Protein AF-A0A4V4HBT0-F1 (afdb_monomer)

Sequence (213 aa):
MPVFRSTDTRRLQRSQTSSLATQNAFARTERTWGNPPARVETLTPVKADPADIESRTLRFLDLTKLPANVTSHAPALAATYFIVLRMFPDLETLLTCPSTHLPHSIRVVPKGTFIFHCNQCNVRNAQTLLSPEQQAIFDGHITVWRRQFRRKALTRRSFKQFCDSVDEMGRSIAQMERERDAEAAQEKEQLREAQQAERVEQILLEEAKRLRL

pLDDT: mean 81.24, std 20.13, range [38.06, 98.69]

Solvent-accessible surface area (backbone atoms only — not comparable to full-atom values): 13030 Å² total; per-residue (Å²): 135,84,88,88,83,90,85,80,89,80,82,86,78,91,79,88,81,89,84,86,88,80,90,75,88,72,81,83,73,80,72,77,79,66,75,77,75,76,84,75,74,70,74,48,54,60,84,69,77,73,45,88,74,60,74,69,59,55,72,66,68,62,70,85,72,59,59,88,48,45,79,51,85,52,69,69,41,37,48,37,53,56,50,44,41,59,28,37,58,75,53,59,69,67,44,42,34,90,85,75,71,42,72,36,39,33,43,66,42,95,82,51,29,40,42,37,47,52,95,79,52,82,51,54,56,53,31,42,36,63,46,76,69,55,40,54,54,50,52,49,51,51,51,54,35,51,55,51,52,51,51,52,53,51,51,52,51,55,51,48,56,50,52,56,50,51,55,50,51,52,53,51,51,56,46,54,51,51,50,52,53,49,50,53,51,50,53,54,49,54,52,48,53,51,54,49,52,53,51,51,51,51,53,50,54,52,52,40,61,73,71,72,112

Foldseek 3Di:
DDDDDDDDDDDDDDDDDDDDDDDDDDPPPPPPPPDDPPPDDDDDEDPDAFDDDDLVNLLPQDLVPQDPLEPDSDSLQSSLVVRLCNRPVVCVVVQADPVPRHGWRWYGDNQSWIQTDDPRDPCNRDIHDHDPVRSVVSVVSSVSSVVSVVVVVVVVVVVVVVVVVVVVVVVVVVVVVVVVVVVVVVVVVVVVVVVVVVVVVVVVVVVCVVVVD

Organism: Dendrothele bispora (strain CBS 962.96) (NCBI:txid1314807)

Radius of gyration: 39.06 Å; Cα contacts (8 Å, |Δi|>4): 159; chains: 1; bounding box: 106×34×103 Å

Structure (mmCIF, N/CA/C/O backbone):
data_AF-A0A4V4HBT0-F1
#
_entry.id   AF-A0A4V4HBT0-F1
#
loop_
_atom_site.group_PDB
_atom_site.id
_atom_site.type_symbol
_atom_site.label_atom_id
_atom_site.label_alt_id
_atom_site.label_comp_id
_atom_site.label_asym_id
_atom_site.label_entity_id
_atom_site.label_seq_id
_atom_site.pdbx_PDB_ins_code
_atom_site.Cartn_x
_atom_site.Cartn_y
_atom_site.Cartn_z
_atom_site.occupancy
_atom_site.B_iso_or_equiv
_atom_site.auth_seq_id
_atom_site.auth_comp_id
_atom_site.auth_asym_id
_atom_site.auth_atom_id
_atom_site.pdbx_PDB_model_num
ATOM 1 N N . MET A 1 1 ? 0.636 18.211 -51.120 1.00 43.59 1 MET A N 1
ATOM 2 C CA . MET A 1 1 ? -0.624 17.803 -51.788 1.00 43.59 1 MET A CA 1
ATOM 3 C C . MET A 1 1 ? -0.640 16.281 -51.794 1.00 43.59 1 MET A C 1
ATOM 5 O O . MET A 1 1 ? 0.356 15.767 -52.293 1.00 43.59 1 MET A O 1
ATOM 9 N N . PRO A 1 2 ? -1.637 15.546 -51.249 1.00 51.56 2 PRO A N 1
ATOM 10 C CA . PRO A 1 2 ? -2.909 15.910 -50.570 1.00 51.56 2 PRO A CA 1
ATOM 11 C C . PRO A 1 2 ? -2.701 16.038 -49.031 1.00 51.56 2 PRO A C 1
ATOM 13 O O . PRO A 1 2 ? -1.667 15.593 -48.554 1.00 51.56 2 PRO A O 1
ATOM 16 N N . VAL A 1 3 ? -3.437 16.747 -48.157 1.00 53.34 3 VAL A N 1
ATOM 17 C CA . VAL A 1 3 ? -4.849 17.151 -47.921 1.00 53.34 3 VAL A CA 1
ATOM 18 C C . VAL A 1 3 ? -5.752 16.015 -47.402 1.00 53.34 3 VAL A C 1
ATOM 20 O O . VAL A 1 3 ? -5.758 14.942 -47.988 1.00 53.34 3 VAL A O 1
ATOM 23 N N . PHE A 1 4 ? -6.570 16.352 -46.383 1.00 41.34 4 PHE A N 1
ATOM 24 C CA . PHE A 1 4 ? -7.699 15.641 -45.729 1.00 41.34 4 PHE A CA 1
ATOM 25 C C . PHE A 1 4 ? -7.370 14.978 -44.373 1.00 41.34 4 PHE A C 1
ATOM 27 O O . PHE A 1 4 ? -6.395 14.256 -44.263 1.00 41.34 4 PHE A O 1
ATOM 34 N N . ARG A 1 5 ? -8.155 15.122 -43.296 1.00 42.22 5 ARG A N 1
ATOM 35 C CA . ARG A 1 5 ? -9.350 15.938 -43.011 1.00 42.22 5 ARG A CA 1
ATOM 36 C C . ARG A 1 5 ? -9.525 16.004 -41.486 1.00 42.22 5 ARG A C 1
ATOM 38 O O . ARG A 1 5 ? -9.393 14.992 -40.808 1.00 42.22 5 ARG A O 1
ATOM 45 N N . SER A 1 6 ? -9.864 17.188 -40.988 1.00 48.62 6 SER A N 1
ATOM 46 C CA . SER A 1 6 ? -10.475 17.404 -39.675 1.00 48.62 6 SER A CA 1
ATOM 47 C C . SER A 1 6 ? -11.964 17.058 -39.742 1.00 48.62 6 SER A C 1
ATOM 49 O O . SER A 1 6 ? -12.602 17.421 -40.728 1.00 48.62 6 SER A O 1
ATOM 51 N N . THR A 1 7 ? -12.487 16.397 -38.710 1.00 50.56 7 THR A N 1
ATOM 52 C CA . THR A 1 7 ? -13.903 16.344 -38.294 1.00 50.56 7 THR A CA 1
ATOM 53 C C . THR A 1 7 ? -13.956 15.608 -36.955 1.00 50.56 7 THR A C 1
ATOM 55 O O . THR A 1 7 ? -13.208 14.657 -36.765 1.00 50.56 7 THR A O 1
ATOM 58 N N . ASP A 1 8 ? -14.872 15.828 -36.033 1.00 39.66 8 ASP A N 1
ATOM 59 C CA . ASP A 1 8 ? -15.707 16.956 -35.659 1.00 39.66 8 ASP A CA 1
ATOM 60 C C . ASP A 1 8 ? -16.364 16.502 -34.345 1.00 39.66 8 ASP A C 1
ATOM 62 O O . ASP A 1 8 ? -16.501 15.313 -34.046 1.00 39.66 8 ASP A O 1
ATOM 66 N N . THR A 1 9 ? -16.743 17.492 -33.567 1.00 49.56 9 THR A N 1
ATOM 67 C CA . THR A 1 9 ? -17.542 17.467 -32.354 1.00 49.56 9 THR A CA 1
ATOM 68 C C . THR A 1 9 ? -18.715 16.472 -32.346 1.00 49.56 9 THR A C 1
ATOM 70 O O . THR A 1 9 ? -19.481 16.371 -33.299 1.00 49.56 9 THR A O 1
ATOM 73 N N . ARG A 1 10 ? -18.968 15.837 -31.190 1.00 47.22 10 ARG A N 1
ATOM 74 C CA . ARG A 1 10 ? -20.337 15.489 -30.763 1.00 47.22 10 ARG A CA 1
ATOM 75 C C . ARG A 1 10 ? -20.518 15.646 -29.255 1.00 47.22 10 ARG A C 1
ATOM 77 O O . ARG A 1 10 ? -20.278 14.758 -28.446 1.00 47.22 10 ARG A O 1
ATOM 84 N N . ARG A 1 11 ? -20.960 16.859 -28.930 1.00 49.41 11 ARG A N 1
ATOM 85 C CA . ARG A 1 1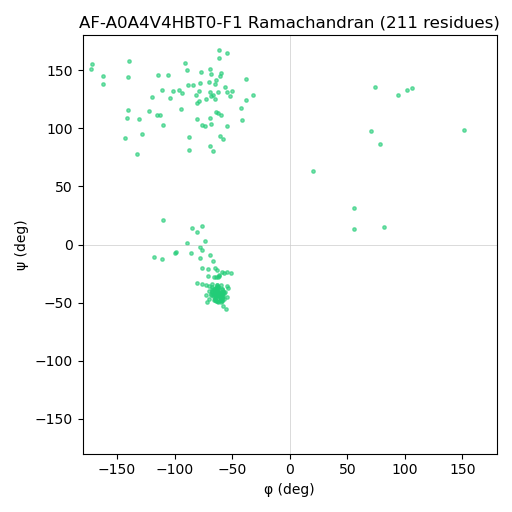1 ? -21.863 17.212 -27.830 1.00 49.41 11 ARG A CA 1
ATOM 86 C C . ARG A 1 11 ? -23.219 16.510 -28.048 1.00 49.41 11 ARG A C 1
ATOM 88 O O . ARG A 1 11 ? -23.495 16.110 -29.175 1.00 49.41 11 ARG A O 1
ATOM 95 N N . LEU A 1 12 ? -24.067 16.521 -27.010 1.00 43.56 12 LEU A N 1
ATOM 96 C CA . LEU A 1 12 ? -25.451 15.999 -26.877 1.00 43.56 12 LEU A CA 1
ATOM 97 C C . LEU A 1 12 ? -25.464 14.709 -26.022 1.00 43.56 12 LEU A C 1
ATOM 99 O O . LEU A 1 12 ? -24.630 13.843 -26.208 1.00 43.56 12 LEU A O 1
ATOM 103 N N . GLN A 1 13 ? -26.350 14.502 -25.053 1.00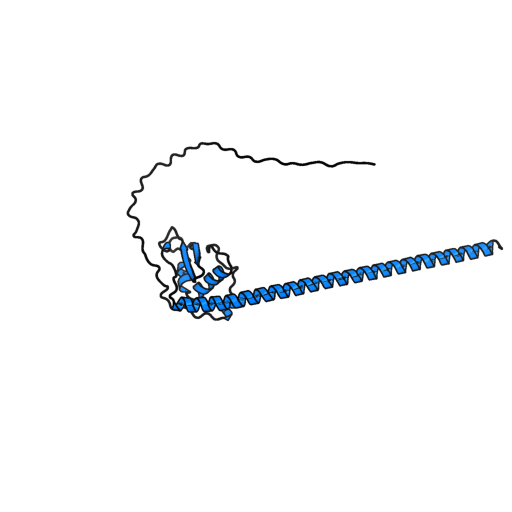 42.47 13 GLN A N 1
ATOM 104 C CA . GLN A 1 13 ? -27.516 15.274 -24.656 1.00 42.47 13 GLN A CA 1
ATOM 105 C C . GLN A 1 13 ? -27.935 14.870 -23.242 1.00 42.47 13 GLN A C 1
ATOM 107 O O . GLN A 1 13 ? -27.848 13.718 -22.831 1.00 42.47 13 GLN A O 1
ATOM 112 N N . ARG A 1 14 ? -28.422 15.874 -22.524 1.00 45.84 14 ARG A N 1
ATOM 113 C CA . ARG A 1 14 ? -29.220 15.778 -21.311 1.00 45.84 14 ARG A CA 1
ATOM 114 C C . ARG A 1 14 ? -30.583 15.193 -21.700 1.00 45.84 14 ARG A C 1
ATOM 116 O O . ARG A 1 14 ? -31.245 15.768 -22.560 1.00 45.84 14 ARG A O 1
ATOM 123 N N . SER A 1 15 ? -31.020 14.132 -21.032 1.00 47.78 15 SER A N 1
ATOM 124 C CA . SER A 1 15 ? -32.405 13.658 -21.099 1.00 47.78 15 SER A CA 1
ATOM 125 C C . SER A 1 15 ? -32.936 13.495 -19.681 1.00 47.78 15 SER A C 1
ATOM 127 O O . SER A 1 15 ? -32.717 12.487 -19.019 1.00 47.78 15 SER A O 1
ATOM 129 N N . GLN A 1 16 ? -33.609 14.544 -19.211 1.00 45.88 16 GLN A N 1
ATOM 130 C CA . GLN A 1 16 ? -34.688 14.415 -18.243 1.00 45.88 16 GLN A CA 1
ATOM 131 C C . GLN A 1 16 ? -35.943 14.035 -19.030 1.00 45.88 16 GLN A C 1
ATOM 133 O O . GLN A 1 16 ? -36.286 14.729 -19.982 1.00 45.88 16 GLN A O 1
ATOM 138 N N . THR A 1 17 ? -36.635 12.978 -18.618 1.00 43.66 17 THR A N 1
ATOM 139 C CA . THR A 1 17 ? -38.072 12.816 -18.862 1.00 43.66 17 THR A CA 1
ATOM 140 C C . THR A 1 17 ? -38.710 12.212 -17.615 1.00 43.66 17 THR A C 1
ATOM 142 O O . THR A 1 17 ? -38.381 11.125 -17.154 1.00 43.66 17 THR A O 1
ATOM 145 N N . SER A 1 18 ? -39.584 13.021 -17.036 1.00 43.84 18 SER A N 1
ATOM 146 C CA . SER A 1 18 ? -40.676 12.699 -16.126 1.00 43.84 18 SER A CA 1
ATOM 147 C C . SER A 1 18 ? -41.797 11.942 -16.844 1.00 43.84 18 SER A C 1
ATOM 149 O O . SER A 1 18 ? -42.029 12.251 -18.010 1.00 43.84 18 SER A O 1
ATOM 151 N N . SER A 1 19 ? -42.538 11.080 -16.125 1.00 42.66 19 SER A N 1
ATOM 152 C CA . SER A 1 19 ? -43.974 10.731 -16.315 1.00 42.66 19 SER A CA 1
ATOM 153 C C . SER A 1 19 ? -44.221 9.288 -15.832 1.00 42.66 19 SER A C 1
ATOM 155 O O . SER A 1 19 ? -43.762 8.350 -16.467 1.00 42.66 19 SER A O 1
ATOM 157 N N . LEU A 1 20 ? -44.736 9.069 -14.618 1.00 41.41 20 LEU A N 1
ATOM 158 C CA . LEU A 1 20 ? -46.161 8.992 -14.226 1.00 41.41 20 LEU A CA 1
ATOM 159 C C . LEU A 1 20 ? -46.712 7.553 -14.217 1.00 41.41 20 LEU A C 1
ATOM 161 O O . LEU A 1 20 ? -46.659 6.834 -15.203 1.00 41.41 20 LEU A O 1
ATOM 165 N N . ALA A 1 21 ? -47.335 7.241 -13.077 1.00 39.41 21 ALA A N 1
ATOM 166 C CA . ALA A 1 21 ? -48.420 6.285 -12.874 1.00 39.41 21 ALA A CA 1
ATOM 167 C C . ALA A 1 21 ? -48.120 4.778 -12.991 1.00 39.41 21 ALA A C 1
ATOM 169 O O . ALA A 1 21 ? -48.313 4.148 -14.024 1.00 39.41 21 ALA A O 1
ATOM 170 N N . THR A 1 22 ? -47.901 4.143 -11.838 1.00 39.84 22 THR A N 1
ATOM 171 C CA . THR A 1 22 ? -48.704 2.958 -11.498 1.00 39.84 22 THR A CA 1
ATOM 172 C C . THR A 1 22 ? -49.018 2.988 -10.008 1.00 39.84 22 THR A C 1
ATOM 174 O O . THR A 1 22 ? -48.150 2.863 -9.147 1.00 39.84 22 THR A O 1
ATOM 177 N N . GLN A 1 23 ? -50.291 3.244 -9.730 1.00 46.09 23 GLN A N 1
ATOM 178 C CA . GLN A 1 23 ? -50.920 3.108 -8.430 1.00 46.09 23 GLN A CA 1
ATOM 179 C C . GLN A 1 23 ? -50.875 1.628 -8.044 1.00 46.09 23 GLN A C 1
ATOM 181 O O . GLN A 1 23 ? -51.532 0.813 -8.681 1.00 46.09 23 GLN A O 1
ATOM 186 N N . ASN A 1 24 ? -50.126 1.282 -6.999 1.00 47.34 24 ASN A N 1
ATOM 187 C CA . ASN A 1 24 ? -50.346 0.038 -6.274 1.00 47.34 24 ASN A CA 1
ATOM 188 C C . ASN A 1 24 ? -50.905 0.400 -4.905 1.00 47.34 24 ASN A C 1
ATOM 190 O O . ASN A 1 24 ? -50.199 0.877 -4.014 1.00 47.34 24 ASN A O 1
ATOM 194 N N . ALA A 1 25 ? -52.216 0.210 -4.795 1.00 43.81 25 ALA A N 1
ATOM 195 C CA . ALA A 1 25 ? -52.969 0.224 -3.562 1.00 43.81 25 ALA A CA 1
ATOM 196 C C . ALA A 1 25 ? -52.435 -0.879 -2.637 1.00 43.81 25 ALA A C 1
ATOM 198 O O . ALA A 1 25 ? -52.857 -2.030 -2.704 1.00 43.81 25 ALA A O 1
ATOM 199 N N . PHE A 1 26 ? -51.494 -0.526 -1.763 1.00 39.66 26 PHE A N 1
ATOM 200 C CA . PHE A 1 26 ? -51.214 -1.338 -0.590 1.00 39.66 26 PHE A CA 1
ATOM 201 C C . PHE A 1 26 ? -52.263 -1.012 0.463 1.00 39.66 26 PHE A C 1
ATOM 203 O O . PHE A 1 26 ? -52.281 0.074 1.044 1.00 39.66 26 PHE A O 1
ATOM 210 N N . ALA A 1 27 ? -53.160 -1.978 0.652 1.00 38.06 27 ALA A N 1
ATOM 211 C CA . ALA A 1 27 ? -54.118 -2.034 1.735 1.00 38.06 27 ALA A CA 1
ATOM 2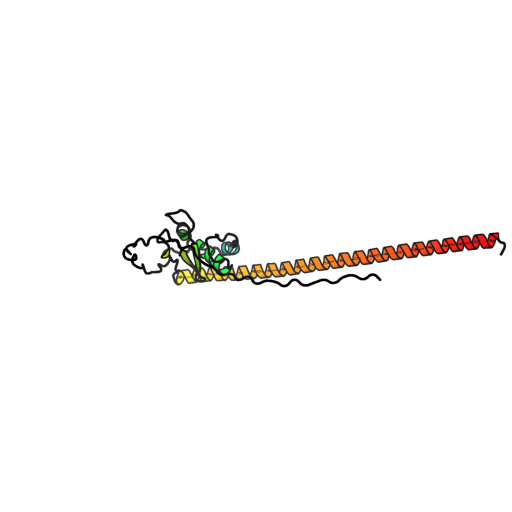12 C C . ALA A 1 27 ? -53.442 -1.627 3.050 1.00 38.06 27 ALA A C 1
ATOM 214 O O . ALA A 1 27 ? -52.492 -2.256 3.524 1.00 38.06 27 ALA A O 1
ATOM 215 N N . ARG A 1 28 ? -53.940 -0.529 3.614 1.00 40.41 28 ARG A N 1
ATOM 216 C CA . ARG A 1 28 ? -53.552 0.020 4.905 1.00 40.41 28 ARG A CA 1
ATOM 217 C C . ARG A 1 28 ? -54.063 -0.940 5.978 1.00 40.41 28 ARG A C 1
ATOM 219 O O . ARG A 1 28 ? -55.162 -0.780 6.488 1.00 40.41 28 ARG A O 1
ATOM 226 N N . THR A 1 29 ? -53.289 -1.977 6.281 1.00 43.84 29 THR A N 1
ATOM 227 C CA . THR A 1 29 ? -53.494 -2.751 7.504 1.00 43.84 29 THR A CA 1
ATOM 228 C C . THR A 1 29 ? -53.088 -1.841 8.651 1.00 43.84 29 THR A C 1
ATOM 230 O O . THR A 1 29 ? -51.912 -1.502 8.804 1.00 43.84 29 THR A O 1
ATOM 233 N N . GLU A 1 30 ? -54.077 -1.390 9.414 1.00 39.41 30 GLU A N 1
ATOM 234 C CA . GLU A 1 30 ? -53.892 -0.737 10.702 1.00 39.41 30 GLU A CA 1
ATOM 235 C C . GLU A 1 30 ? -53.129 -1.699 11.614 1.00 39.41 30 GLU A C 1
ATOM 237 O O . GLU A 1 30 ? -53.695 -2.553 12.290 1.00 39.41 30 GLU A O 1
ATOM 242 N N . ARG A 1 31 ? -51.797 -1.597 11.606 1.00 42.47 31 ARG A N 1
ATOM 243 C CA . ARG A 1 31 ? -50.996 -2.130 12.698 1.00 42.47 31 ARG A CA 1
ATOM 244 C C . ARG A 1 31 ? -51.313 -1.253 13.891 1.00 42.47 31 ARG A C 1
ATOM 246 O O . ARG A 1 31 ? -50.840 -0.122 13.979 1.00 42.47 31 ARG A O 1
ATOM 253 N N . THR A 1 32 ? -52.129 -1.789 14.786 1.00 40.75 32 THR A N 1
ATOM 254 C CA . THR A 1 32 ? -52.155 -1.406 16.190 1.00 40.75 32 THR A CA 1
ATOM 255 C C . THR A 1 32 ? -50.711 -1.238 16.645 1.00 40.75 32 THR A C 1
ATOM 257 O O . THR A 1 32 ? -49.963 -2.215 16.742 1.00 40.75 32 THR A O 1
ATOM 260 N N . TRP A 1 33 ? -50.302 0.013 16.850 1.00 40.16 33 TRP A N 1
ATOM 261 C CA . TRP A 1 33 ? -49.061 0.358 17.520 1.00 40.16 33 TRP A CA 1
ATOM 262 C C . TRP A 1 33 ? -49.218 -0.090 18.970 1.00 40.16 33 TRP A C 1
ATOM 264 O O . TRP A 1 33 ? -49.578 0.691 19.846 1.00 40.16 33 TRP A O 1
ATOM 274 N N . GLY A 1 34 ? -49.009 -1.388 19.207 1.00 41.38 34 GLY A N 1
ATOM 275 C CA . GLY A 1 34 ? -48.676 -1.881 20.531 1.00 41.38 34 GLY A CA 1
ATOM 276 C C . GLY A 1 34 ? -47.522 -1.029 21.036 1.00 41.38 34 GLY A C 1
ATOM 277 O O . GLY A 1 34 ? -46.599 -0.740 20.269 1.00 41.38 34 GLY A O 1
ATOM 278 N N . ASN A 1 35 ? -47.661 -0.553 22.273 1.00 46.88 35 ASN A N 1
ATOM 279 C CA . ASN A 1 35 ? -46.754 0.380 22.930 1.00 46.88 35 ASN A CA 1
ATOM 280 C C . ASN A 1 35 ? -45.303 0.186 22.464 1.00 46.88 35 ASN A C 1
ATOM 282 O O . ASN A 1 35 ? -44.823 -0.954 22.500 1.00 46.88 35 ASN A O 1
ATOM 286 N N . PRO A 1 36 ? -44.593 1.251 22.035 1.00 46.94 36 PRO A N 1
ATOM 287 C CA . PRO A 1 36 ? -43.174 1.123 21.745 1.00 46.94 36 PRO A CA 1
ATOM 288 C C . PRO A 1 36 ? -42.517 0.487 22.976 1.00 46.94 36 PRO A C 1
ATOM 290 O O . PRO A 1 36 ? -42.762 0.968 24.089 1.00 46.94 36 PRO A O 1
ATOM 293 N N . PRO A 1 37 ? -41.748 -0.610 22.823 1.00 45.41 37 PRO A N 1
ATOM 294 C CA . PRO A 1 37 ? -41.054 -1.188 23.960 1.00 45.41 37 PRO A CA 1
ATOM 295 C C . PRO A 1 37 ? -40.224 -0.072 24.581 1.00 45.41 37 PRO A C 1
ATOM 297 O O . PRO A 1 37 ? -39.576 0.691 23.855 1.00 45.41 37 PRO A O 1
ATOM 300 N N . ALA A 1 38 ? -40.343 0.065 25.904 1.00 42.22 38 ALA A N 1
ATOM 301 C CA . ALA A 1 38 ? -39.700 1.105 26.687 1.00 42.22 38 ALA A CA 1
ATOM 302 C C . ALA A 1 38 ? -38.291 1.366 26.142 1.00 42.22 38 ALA A C 1
ATOM 304 O O . ALA A 1 38 ? -37.501 0.433 25.984 1.00 42.22 38 ALA A O 1
ATOM 305 N N . ARG A 1 39 ? -38.001 2.628 25.794 1.00 43.91 39 ARG A N 1
ATOM 306 C CA . ARG A 1 39 ? -36.640 3.072 25.489 1.00 43.91 39 ARG A CA 1
ATOM 307 C C . ARG A 1 39 ? -35.784 2.689 26.689 1.00 43.91 39 ARG A C 1
ATOM 309 O O . ARG A 1 39 ? -35.844 3.344 27.722 1.00 43.91 39 ARG A O 1
ATOM 316 N N . VAL A 1 40 ? -35.030 1.607 26.552 1.00 39.78 40 VAL A N 1
ATOM 317 C CA . VAL A 1 40 ? -34.021 1.234 27.530 1.00 39.78 40 VAL A CA 1
ATOM 318 C C . VAL A 1 40 ? -32.884 2.219 27.325 1.00 39.78 40 VAL A C 1
ATOM 320 O O . VAL A 1 40 ? -32.145 2.156 26.341 1.00 39.78 40 VAL A O 1
ATOM 323 N N . GLU A 1 41 ? -32.835 3.203 28.215 1.00 43.84 41 GLU A N 1
ATOM 324 C CA . GLU A 1 41 ? -31.654 4.017 28.433 1.00 43.84 41 GLU A CA 1
ATOM 325 C C . GLU A 1 41 ? -30.451 3.121 28.747 1.00 43.84 41 GLU A C 1
ATOM 327 O O . GLU A 1 41 ? -30.576 1.965 29.152 1.00 43.84 41 GLU A O 1
ATOM 332 N N . THR A 1 42 ? -29.273 3.727 28.653 1.00 48.97 42 THR A N 1
ATOM 333 C CA . THR A 1 42 ? -27.999 3.246 29.197 1.00 48.97 42 THR A CA 1
ATOM 334 C C . THR A 1 42 ? -27.271 2.153 28.410 1.00 48.97 42 THR A C 1
ATOM 336 O O . THR A 1 42 ? -27.331 0.970 28.705 1.00 48.97 42 THR A O 1
ATOM 339 N N . LEU A 1 43 ? -26.466 2.582 27.432 1.00 51.62 43 LEU A N 1
ATOM 340 C CA . LEU A 1 43 ? -25.024 2.787 27.645 1.00 51.62 43 LEU A CA 1
ATOM 341 C C . LEU A 1 43 ? -24.431 2.030 28.857 1.00 51.62 43 LEU A C 1
ATOM 343 O O . LEU A 1 43 ? -23.980 2.657 29.812 1.00 51.62 43 LEU A O 1
ATOM 347 N N . THR A 1 44 ? -24.443 0.697 28.862 1.00 57.78 44 THR A N 1
ATOM 348 C CA . THR A 1 44 ? -23.777 -0.058 29.931 1.00 57.78 44 THR A CA 1
ATOM 349 C C . THR A 1 44 ? -22.278 -0.139 29.648 1.00 57.78 44 THR A C 1
ATOM 351 O O . THR A 1 44 ? -21.902 -0.661 28.595 1.00 57.78 44 THR A O 1
ATOM 354 N N . PRO A 1 45 ? -21.413 0.348 30.553 1.00 60.59 45 PRO A N 1
ATOM 355 C CA . PRO A 1 45 ? -19.977 0.173 30.408 1.00 60.59 45 PRO A CA 1
ATOM 356 C C . PRO A 1 45 ? -19.617 -1.315 30.371 1.00 60.59 45 PRO A C 1
ATOM 358 O O . PRO A 1 45 ? -20.284 -2.142 31.003 1.00 60.59 45 PRO A O 1
ATOM 361 N N . VAL A 1 46 ? -18.570 -1.656 29.620 1.00 73.00 46 VAL A N 1
ATOM 362 C CA . VAL A 1 46 ? -18.031 -3.019 29.588 1.00 73.00 46 VAL A CA 1
ATOM 363 C C . VAL A 1 46 ? -17.544 -3.356 30.997 1.00 73.00 46 VAL A C 1
ATOM 365 O O . VAL A 1 46 ? -16.610 -2.739 31.498 1.00 73.00 46 VAL A O 1
ATOM 368 N N . LYS A 1 47 ? -18.212 -4.306 31.660 1.00 74.12 47 LYS A N 1
ATOM 369 C CA . LYS A 1 47 ? -17.909 -4.688 33.051 1.00 74.12 47 LYS A CA 1
ATOM 370 C C . LYS A 1 47 ? -16.676 -5.586 33.191 1.00 74.12 47 LYS A C 1
ATOM 372 O O . LYS A 1 47 ? -16.251 -5.828 34.311 1.00 74.12 47 LYS A O 1
ATOM 377 N N . ALA A 1 48 ? -16.156 -6.111 32.084 1.00 76.75 48 ALA A N 1
ATOM 378 C CA . ALA A 1 48 ? -14.991 -6.984 32.080 1.00 76.75 48 ALA A CA 1
ATOM 379 C C . ALA A 1 48 ? -13.695 -6.184 32.257 1.00 76.75 48 ALA A C 1
ATOM 381 O O . ALA A 1 48 ? -13.589 -5.048 31.784 1.00 76.75 48 ALA A O 1
ATOM 382 N N . ASP A 1 49 ? -12.702 -6.798 32.892 1.00 83.81 49 ASP A N 1
ATOM 383 C CA . ASP A 1 49 ? -11.357 -6.238 32.948 1.00 83.81 49 ASP A CA 1
ATOM 384 C C . ASP A 1 49 ? -10.703 -6.306 31.560 1.00 83.81 49 ASP A C 1
ATOM 386 O O . ASP A 1 49 ? -10.881 -7.292 30.837 1.00 83.81 49 ASP A O 1
ATOM 390 N N . PRO A 1 50 ? -9.965 -5.261 31.147 1.00 87.06 50 PRO A N 1
ATOM 391 C CA . PRO A 1 50 ? -9.287 -5.268 29.864 1.00 87.06 50 PRO A CA 1
ATOM 392 C C . PRO A 1 50 ? -8.173 -6.317 29.867 1.00 87.06 50 PRO A C 1
ATOM 394 O O . PRO A 1 50 ? -7.301 -6.317 30.736 1.00 87.06 50 PRO A O 1
ATOM 397 N N . ALA A 1 51 ? -8.171 -7.183 28.859 1.00 87.00 51 ALA A N 1
ATOM 398 C CA . ALA A 1 51 ? -7.067 -8.090 28.605 1.00 87.00 51 ALA A CA 1
ATOM 399 C C . ALA A 1 51 ? -5.800 -7.303 28.240 1.00 87.00 51 ALA A C 1
ATOM 401 O O . ALA A 1 51 ? -5.854 -6.314 27.500 1.00 87.00 51 ALA A O 1
ATOM 402 N N . ASP A 1 52 ? -4.652 -7.771 28.731 1.00 86.44 52 ASP A N 1
ATOM 403 C CA . ASP A 1 52 ? -3.363 -7.180 28.388 1.00 86.44 52 ASP A CA 1
ATOM 404 C C . ASP A 1 52 ? -3.016 -7.466 26.919 1.00 86.44 52 ASP A C 1
ATOM 406 O O . ASP A 1 52 ? -3.098 -8.601 26.437 1.00 86.44 52 ASP A O 1
ATOM 410 N N . ILE A 1 53 ? -2.627 -6.419 26.190 1.00 88.25 53 ILE A N 1
ATOM 411 C CA . ILE A 1 53 ? -2.236 -6.517 24.786 1.00 88.25 53 ILE A CA 1
ATOM 412 C C . ILE A 1 53 ? -0.755 -6.207 24.664 1.00 88.25 53 ILE A C 1
ATOM 414 O O . ILE A 1 53 ? -0.322 -5.051 24.722 1.00 88.25 53 ILE A O 1
ATOM 418 N N . GLU A 1 54 ? 0.016 -7.238 24.328 1.00 86.75 54 GLU A N 1
ATOM 419 C CA . GLU A 1 54 ? 1.417 -7.057 23.986 1.00 86.75 54 GLU A CA 1
ATOM 420 C C . GLU A 1 54 ? 1.594 -6.053 22.836 1.00 86.75 54 GLU A C 1
ATOM 422 O O . GLU A 1 54 ? 0.968 -6.129 21.770 1.00 86.75 54 GLU A O 1
ATOM 427 N N . SER A 1 55 ? 2.565 -5.152 22.993 1.00 80.50 55 SER A N 1
ATOM 428 C CA . SER A 1 55 ? 2.925 -4.163 21.966 1.00 80.50 55 SER A CA 1
ATOM 429 C C . SER A 1 55 ? 3.303 -4.792 20.618 1.00 80.50 55 SER A C 1
ATOM 431 O O . SER A 1 55 ? 3.188 -4.144 19.569 1.00 80.50 55 SER A O 1
ATOM 433 N N . ARG A 1 56 ? 3.762 -6.052 20.624 1.00 82.19 56 ARG A N 1
ATOM 434 C CA . ARG A 1 56 ? 4.067 -6.817 19.410 1.00 82.19 56 ARG A CA 1
ATOM 435 C C . ARG A 1 56 ? 2.799 -7.121 18.616 1.00 82.19 56 ARG A C 1
ATOM 437 O O . ARG A 1 56 ? 2.824 -6.988 17.398 1.00 82.19 56 ARG A O 1
ATOM 444 N N . THR A 1 57 ? 1.696 -7.448 19.274 1.00 83.62 57 THR A N 1
ATOM 445 C CA . THR A 1 57 ? 0.412 -7.776 18.638 1.00 83.62 57 THR A CA 1
ATOM 446 C C . THR A 1 57 ? -0.171 -6.565 17.912 1.00 83.62 57 THR A C 1
ATOM 448 O O . THR A 1 57 ? -0.622 -6.674 16.771 1.00 83.62 57 THR A O 1
ATOM 451 N N . LEU A 1 58 ? -0.028 -5.373 18.500 1.00 83.75 58 LEU A N 1
ATOM 452 C CA . LEU A 1 58 ? -0.417 -4.103 17.873 1.00 83.75 58 LEU A CA 1
ATOM 453 C C . LEU A 1 58 ? 0.351 -3.813 16.570 1.00 83.75 58 LEU A C 1
ATOM 455 O O . LEU A 1 58 ? -0.169 -3.148 15.670 1.00 83.75 58 LEU A O 1
ATOM 459 N N . ARG A 1 59 ? 1.568 -4.355 16.422 1.00 78.50 59 ARG A N 1
ATOM 460 C CA . ARG A 1 59 ? 2.395 -4.192 15.214 1.00 78.50 59 ARG A CA 1
ATOM 461 C C . ARG A 1 59 ? 1.849 -4.955 14.017 1.00 78.50 59 ARG A C 1
ATOM 463 O O . ARG A 1 59 ? 2.126 -4.556 12.880 1.00 78.50 59 ARG A O 1
ATOM 470 N N . PHE A 1 60 ? 1.122 -6.041 14.251 1.00 79.06 60 PHE A N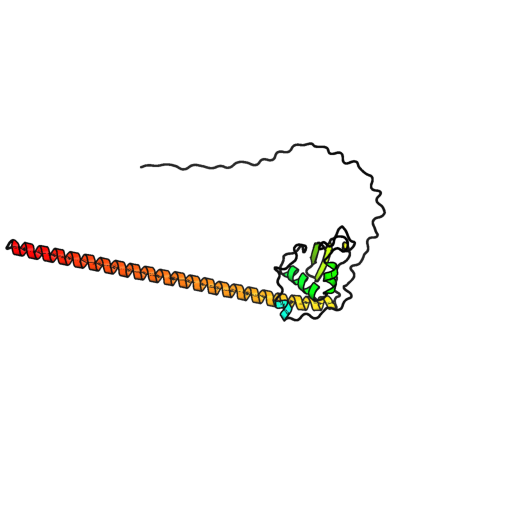 1
ATOM 471 C CA . PHE A 1 60 ? 0.659 -6.964 13.215 1.00 79.06 60 PHE A CA 1
ATOM 472 C C . PHE A 1 60 ? -0.854 -6.906 13.001 1.00 79.06 60 PHE A C 1
ATOM 474 O O . PHE A 1 60 ? -1.418 -7.837 12.434 1.00 79.06 60 PHE A O 1
ATOM 481 N N . LEU A 1 61 ? -1.504 -5.805 13.397 1.00 85.56 61 LEU A N 1
ATOM 482 C CA . LEU A 1 61 ? -2.902 -5.577 13.047 1.00 85.56 61 LEU A CA 1
ATOM 483 C C . LEU A 1 61 ? -3.057 -5.540 11.526 1.00 85.56 61 LEU A C 1
ATOM 485 O O . LEU A 1 61 ? -2.579 -4.623 10.849 1.00 85.56 61 LEU A O 1
ATOM 489 N N . ASP A 1 62 ? -3.719 -6.565 11.008 1.00 84.56 62 ASP A N 1
ATOM 490 C CA . ASP A 1 62 ? -4.028 -6.693 9.599 1.00 84.56 62 ASP A CA 1
ATOM 491 C C . ASP A 1 62 ? -5.352 -5.990 9.307 1.00 84.56 62 ASP A C 1
ATOM 493 O O . ASP A 1 62 ? -6.437 -6.554 9.430 1.00 84.56 62 ASP A O 1
ATOM 497 N N . LEU A 1 63 ? -5.242 -4.720 8.922 1.00 85.00 63 LEU A N 1
ATOM 498 C CA . LEU A 1 63 ? -6.398 -3.876 8.631 1.00 85.00 63 LEU A CA 1
ATOM 499 C C . LEU A 1 63 ? -7.180 -4.348 7.395 1.00 85.00 63 LEU A C 1
ATOM 501 O O . LEU A 1 63 ? -8.305 -3.901 7.198 1.00 85.00 63 LEU A O 1
ATOM 505 N N . THR A 1 64 ? -6.608 -5.239 6.574 1.00 83.69 64 THR A N 1
ATOM 506 C CA . THR A 1 64 ? -7.299 -5.812 5.406 1.00 83.69 64 THR A CA 1
ATOM 507 C C . THR A 1 64 ? -8.316 -6.879 5.796 1.00 83.69 64 THR A C 1
ATOM 509 O O . THR A 1 64 ? -9.261 -7.123 5.055 1.00 83.69 64 THR A O 1
ATOM 512 N N . LYS A 1 65 ? -8.179 -7.456 6.996 1.00 87.44 65 LYS A N 1
ATOM 513 C CA . LYS A 1 65 ? -9.102 -8.454 7.550 1.00 87.44 65 LYS A CA 1
ATOM 514 C C . LYS A 1 65 ? -10.312 -7.832 8.244 1.00 87.44 65 LYS A C 1
ATOM 516 O O . LYS A 1 65 ? -10.988 -8.515 9.011 1.00 87.44 65 LYS A O 1
ATOM 521 N N . LEU A 1 66 ? -10.566 -6.537 8.041 1.00 89.25 66 LEU A N 1
ATOM 522 C CA . LEU A 1 66 ? -11.734 -5.899 8.629 1.00 89.25 66 LEU A CA 1
ATOM 523 C C . LEU A 1 66 ? -13.007 -6.515 8.019 1.00 89.25 66 LEU A C 1
ATOM 525 O O . LEU A 1 66 ? -13.141 -6.513 6.793 1.00 89.25 66 LEU A O 1
ATOM 529 N N . PRO A 1 67 ? -13.940 -7.027 8.838 1.00 88.81 67 PRO A N 1
ATOM 530 C CA . PRO A 1 67 ? -15.164 -7.624 8.323 1.00 88.81 67 PRO A CA 1
ATOM 531 C C . PRO A 1 67 ? -16.014 -6.627 7.523 1.00 88.81 67 PRO A C 1
ATOM 533 O O . PRO A 1 67 ? -16.103 -5.449 7.873 1.00 88.81 67 PRO A O 1
ATOM 536 N N . ALA A 1 68 ? -16.691 -7.107 6.476 1.00 88.62 68 ALA A N 1
ATOM 537 C CA . ALA A 1 68 ? -17.522 -6.272 5.599 1.00 88.62 68 ALA A CA 1
ATOM 538 C C . ALA A 1 68 ? -18.724 -5.626 6.318 1.00 88.62 68 ALA A C 1
ATOM 540 O O . ALA A 1 68 ? -19.247 -4.609 5.874 1.00 88.62 68 ALA A O 1
ATOM 541 N N . ASN A 1 69 ? -19.152 -6.197 7.446 1.00 87.88 69 ASN A N 1
ATOM 542 C CA . ASN A 1 69 ? -20.218 -5.672 8.300 1.00 87.88 69 ASN A CA 1
ATOM 543 C C . ASN A 1 69 ? -19.766 -4.505 9.201 1.00 87.88 69 ASN A C 1
ATOM 545 O O . ASN A 1 69 ? -20.589 -3.952 9.933 1.00 87.88 69 ASN A O 1
ATOM 549 N N . VAL A 1 70 ? -18.489 -4.109 9.160 1.00 89.88 70 VAL A N 1
ATOM 550 C CA . VAL A 1 70 ? -17.977 -2.932 9.870 1.00 89.88 70 VAL A CA 1
ATOM 551 C C . VAL A 1 70 ? -17.983 -1.728 8.930 1.00 89.88 70 VAL A C 1
ATOM 553 O O . VAL A 1 70 ? -17.251 -1.685 7.946 1.00 89.88 70 VAL A O 1
ATOM 556 N N . THR A 1 71 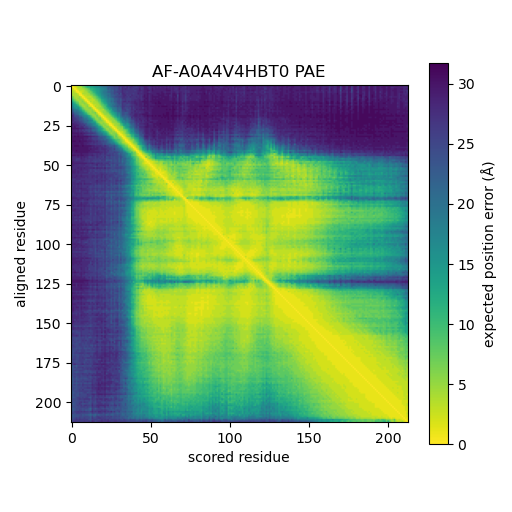? -18.769 -0.700 9.251 1.00 81.56 71 THR A N 1
ATOM 557 C CA . THR A 1 71 ? -19.071 0.406 8.318 1.00 81.56 71 THR A CA 1
ATOM 558 C C . THR A 1 71 ? -17.922 1.396 8.088 1.00 81.56 71 THR A C 1
ATOM 560 O O . THR A 1 71 ? -18.113 2.414 7.428 1.00 81.56 71 THR A O 1
ATOM 563 N N . SER A 1 72 ? -16.745 1.179 8.677 1.00 75.88 72 SER A N 1
ATOM 564 C CA . SER A 1 72 ? -15.651 2.148 8.644 1.00 75.88 72 SER A CA 1
ATOM 565 C C . SER A 1 72 ? -14.320 1.529 8.228 1.00 75.88 72 SER A C 1
ATOM 567 O O . SER A 1 72 ? -13.632 0.914 9.039 1.00 75.88 72 SER A O 1
ATOM 569 N N . HIS A 1 73 ? -13.891 1.848 7.007 1.00 78.38 73 HIS A N 1
ATOM 570 C CA . HIS A 1 73 ? -12.615 1.401 6.436 1.00 78.38 73 HIS A CA 1
ATOM 571 C C . HIS A 1 73 ? -11.427 2.333 6.728 1.00 78.38 73 HIS A C 1
ATOM 573 O O . HIS A 1 73 ? -10.311 2.075 6.278 1.00 78.38 73 HIS A O 1
ATOM 579 N N . ALA A 1 74 ? -11.627 3.424 7.477 1.00 89.06 74 ALA A N 1
ATOM 580 C CA . ALA A 1 74 ? -10.516 4.288 7.866 1.00 89.06 74 ALA A CA 1
ATOM 581 C C . ALA A 1 74 ? -9.517 3.499 8.743 1.00 89.06 74 ALA A C 1
ATOM 583 O O . ALA A 1 74 ? -9.943 2.901 9.735 1.00 89.06 74 ALA A O 1
ATOM 584 N N . PRO A 1 75 ? -8.195 3.539 8.466 1.00 90.50 75 PRO A N 1
ATOM 585 C CA . PRO A 1 75 ? -7.207 2.725 9.181 1.00 90.50 75 PRO A CA 1
ATOM 586 C C . PRO A 1 75 ? -7.247 2.877 10.703 1.00 90.50 75 PRO A C 1
ATOM 588 O O . PRO A 1 75 ? -7.074 1.905 11.429 1.00 90.50 75 PRO A O 1
ATOM 591 N N . ALA A 1 76 ? -7.502 4.095 11.188 1.00 90.62 76 ALA A N 1
ATOM 592 C CA . ALA A 1 76 ? -7.607 4.371 12.616 1.00 90.62 76 ALA A CA 1
ATOM 593 C C . ALA A 1 76 ? -8.812 3.674 13.260 1.00 90.62 76 ALA A C 1
ATOM 595 O O . ALA A 1 76 ? -8.681 3.137 14.350 1.00 90.62 76 ALA A O 1
ATOM 596 N N . LEU A 1 77 ? -9.958 3.647 12.577 1.00 91.56 77 LEU A N 1
ATOM 597 C CA . LEU A 1 77 ? -11.177 3.010 13.075 1.00 91.56 77 LEU A CA 1
ATOM 598 C C . LEU A 1 77 ? -11.106 1.484 12.952 1.00 91.56 77 LEU A C 1
ATOM 600 O O . LEU A 1 77 ? -11.561 0.781 13.848 1.00 91.56 77 LEU A O 1
ATOM 604 N N . ALA A 1 78 ? -10.451 0.969 11.910 1.00 92.62 78 ALA A N 1
ATOM 605 C CA . ALA A 1 78 ? -10.118 -0.449 11.815 1.00 92.62 78 ALA A CA 1
ATOM 606 C C . ALA A 1 78 ? -9.180 -0.883 12.957 1.00 92.62 78 ALA A C 1
ATOM 608 O O . ALA A 1 78 ? -9.391 -1.918 13.579 1.00 92.62 78 ALA A O 1
ATOM 609 N N . ALA A 1 79 ? -8.173 -0.072 13.294 1.00 93.25 79 ALA A N 1
ATOM 610 C CA . ALA A 1 79 ? -7.316 -0.343 14.445 1.00 93.25 79 ALA A CA 1
ATOM 611 C C . ALA A 1 79 ? -8.095 -0.298 15.763 1.00 93.25 79 ALA A C 1
ATOM 613 O O . ALA A 1 79 ? -7.931 -1.194 16.585 1.00 93.25 79 ALA A O 1
ATOM 614 N N . THR A 1 80 ? -8.982 0.688 15.940 1.00 94.00 80 THR A N 1
ATOM 615 C CA . THR A 1 80 ? -9.897 0.744 17.086 1.00 94.00 80 THR A CA 1
ATOM 616 C C . THR A 1 80 ? -10.708 -0.542 17.217 1.00 94.00 80 THR A C 1
ATOM 618 O O . THR A 1 80 ? -10.774 -1.090 18.310 1.00 94.00 80 THR A O 1
ATOM 621 N N . TYR A 1 81 ? -11.260 -1.055 16.113 1.00 94.31 81 TYR A N 1
ATOM 622 C CA . TYR A 1 81 ? -11.990 -2.321 16.101 1.00 94.31 81 TYR A CA 1
ATOM 623 C C . TYR A 1 81 ? -11.157 -3.479 16.658 1.00 94.31 81 TYR A C 1
ATOM 625 O O . TYR A 1 81 ? -11.550 -4.133 17.622 1.00 94.31 81 TYR A O 1
ATOM 633 N N . PHE A 1 82 ? -9.970 -3.706 16.100 1.00 94.06 82 PHE A N 1
ATOM 634 C CA . PHE A 1 82 ? -9.141 -4.822 16.547 1.00 94.06 82 PHE A CA 1
ATOM 635 C C . PHE A 1 82 ? -8.623 -4.650 17.974 1.00 94.06 82 PHE A C 1
ATOM 637 O O . PHE A 1 82 ? -8.535 -5.633 18.698 1.00 94.06 82 PHE A O 1
ATOM 644 N N . ILE A 1 83 ? -8.282 -3.428 18.389 1.00 94.38 83 ILE A N 1
ATOM 645 C CA . ILE A 1 83 ? -7.787 -3.170 19.746 1.00 94.38 83 ILE A CA 1
ATOM 646 C C . ILE A 1 83 ? -8.889 -3.443 20.767 1.00 94.38 83 ILE A C 1
ATOM 648 O O . ILE A 1 83 ? -8.646 -4.173 21.718 1.00 94.38 83 ILE A O 1
ATOM 652 N N . VAL A 1 84 ? -10.103 -2.930 20.552 1.00 93.38 84 VAL A N 1
ATOM 653 C CA . VAL A 1 84 ? -11.221 -3.142 21.484 1.00 93.38 84 VAL A CA 1
ATOM 654 C C . VAL A 1 84 ? -11.583 -4.624 21.586 1.00 93.38 84 VAL A C 1
ATOM 656 O O . VAL A 1 84 ? -11.738 -5.118 22.695 1.00 93.38 84 VAL A O 1
ATOM 659 N N . LEU A 1 85 ? -11.641 -5.359 20.468 1.00 92.44 85 LEU A N 1
ATOM 660 C CA . LEU A 1 85 ? -11.882 -6.809 20.515 1.00 92.44 85 LEU A CA 1
ATOM 661 C C . LEU A 1 85 ? -10.776 -7.577 21.238 1.00 92.44 85 LEU A C 1
ATOM 663 O O . LEU A 1 85 ? -11.048 -8.557 21.915 1.00 92.44 85 LEU A O 1
ATOM 667 N N . ARG A 1 86 ? -9.523 -7.135 21.116 1.00 92.88 86 ARG A N 1
ATOM 668 C CA . ARG A 1 86 ? -8.406 -7.759 21.833 1.00 92.88 86 ARG A CA 1
ATOM 669 C C . ARG A 1 86 ? -8.424 -7.452 23.323 1.00 92.88 86 ARG A C 1
ATOM 671 O O . ARG A 1 86 ? -8.049 -8.325 24.091 1.00 92.88 86 ARG A O 1
ATOM 678 N N . MET A 1 87 ? -8.853 -6.251 23.711 1.00 92.56 87 MET A N 1
ATOM 679 C CA . MET A 1 87 ? -9.027 -5.882 25.117 1.00 92.56 87 MET A CA 1
ATOM 680 C C . MET A 1 87 ? -10.213 -6.628 25.731 1.00 92.56 87 MET A C 1
ATOM 682 O O . MET A 1 87 ? -10.165 -6.992 26.897 1.00 92.56 87 MET A O 1
ATOM 686 N N . PHE A 1 88 ? -11.272 -6.861 24.956 1.00 91.00 88 PHE A N 1
ATOM 687 C CA . PHE A 1 88 ? -12.515 -7.458 25.436 1.00 91.00 88 PHE A CA 1
ATOM 688 C C . PHE A 1 88 ? -12.966 -8.571 24.482 1.00 91.00 88 PHE A C 1
ATOM 690 O O . PHE A 1 88 ? -13.875 -8.358 23.672 1.00 91.00 88 PHE A O 1
ATOM 697 N N . PRO A 1 89 ? -12.342 -9.760 24.557 1.00 89.62 89 PRO A N 1
ATOM 698 C CA . PRO A 1 89 ? -12.643 -10.871 23.652 1.00 89.62 89 PRO A CA 1
ATOM 699 C C . PRO A 1 89 ? -14.098 -11.344 23.754 1.00 89.62 89 PRO A C 1
ATOM 701 O O . PRO A 1 89 ? -14.669 -11.781 22.761 1.00 89.62 89 PRO A O 1
ATOM 704 N N . ASP A 1 90 ? -14.751 -11.161 24.904 1.00 86.88 90 ASP A N 1
ATOM 705 C CA . ASP A 1 90 ? -16.166 -11.504 25.092 1.00 86.88 90 ASP A CA 1
ATOM 706 C C . ASP A 1 90 ? -17.098 -10.762 24.122 1.00 86.88 90 ASP A C 1
ATOM 708 O O . ASP A 1 90 ? -18.181 -11.253 23.791 1.00 86.88 90 ASP A O 1
ATOM 712 N N . LEU A 1 91 ? -16.671 -9.606 23.598 1.00 88.31 91 LEU A N 1
ATOM 713 C CA . LEU A 1 91 ? -17.413 -8.869 22.576 1.00 88.31 91 LEU A CA 1
ATOM 714 C C . LEU A 1 91 ? -17.529 -9.637 21.256 1.00 88.31 91 LEU A C 1
ATOM 716 O O . LEU A 1 91 ? -18.440 -9.340 20.482 1.00 88.31 91 LEU A O 1
ATOM 720 N N . GLU A 1 92 ? -16.668 -10.627 20.997 1.00 88.75 92 GLU A N 1
ATOM 721 C CA . GLU A 1 92 ? -16.761 -11.483 19.810 1.00 88.75 92 GLU A CA 1
ATOM 722 C C . GLU A 1 92 ? -18.099 -12.230 19.756 1.00 88.75 92 GLU A C 1
ATOM 724 O O . GLU A 1 92 ? -18.704 -12.355 18.689 1.00 88.75 92 GLU A O 1
AT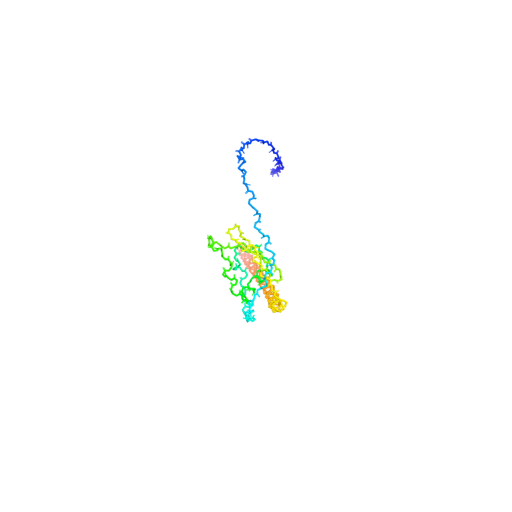OM 729 N N . THR A 1 93 ? -18.629 -12.626 20.917 1.00 86.06 93 THR A N 1
ATOM 730 C CA . THR A 1 93 ? -19.941 -13.285 21.023 1.00 86.06 93 THR A CA 1
ATOM 731 C C . THR A 1 93 ? -21.090 -12.376 20.576 1.00 86.06 93 THR A C 1
ATOM 733 O O . THR A 1 93 ? -22.097 -12.852 20.053 1.00 86.06 93 THR A O 1
ATOM 736 N N . LEU A 1 94 ? -20.921 -11.055 20.699 1.00 86.69 94 LEU A N 1
ATOM 737 C CA . LEU A 1 94 ? -21.912 -10.045 20.321 1.00 86.69 94 LEU A CA 1
ATOM 738 C C . LEU A 1 94 ? -21.832 -9.652 18.840 1.00 86.69 94 LEU A C 1
ATOM 740 O O . LEU A 1 94 ? -22.699 -8.923 18.348 1.00 86.69 94 LEU A O 1
ATOM 744 N N . LEU A 1 95 ? -20.817 -10.119 18.105 1.00 90.12 95 LEU A N 1
ATOM 745 C CA . LEU A 1 95 ? -20.655 -9.812 16.680 1.00 90.12 95 LEU A CA 1
ATOM 746 C C . LEU A 1 95 ? -21.704 -10.510 15.809 1.00 90.12 95 LEU A C 1
ATOM 748 O O . LEU A 1 95 ? -21.949 -10.058 14.691 1.00 90.12 95 LEU A O 1
ATOM 752 N N . THR A 1 96 ? -22.330 -11.582 16.301 1.00 91.56 96 THR A N 1
ATOM 753 C CA . THR A 1 96 ? -23.320 -12.369 15.555 1.00 91.56 96 THR A CA 1
ATOM 754 C C . THR A 1 96 ? -24.707 -12.271 16.175 1.00 91.56 96 THR A C 1
ATOM 756 O O . THR A 1 96 ? -24.878 -12.141 17.387 1.00 91.56 96 THR A O 1
ATOM 759 N N . CYS A 1 97 ? -25.726 -12.293 15.322 1.00 89.38 97 CYS A N 1
ATOM 760 C CA . CYS A 1 97 ? -27.112 -12.254 15.747 1.00 89.38 97 CYS A CA 1
ATOM 761 C C . CYS A 1 97 ? -27.552 -13.636 16.233 1.00 89.38 97 CYS A C 1
ATOM 763 O O . CYS A 1 97 ? -27.519 -14.569 15.434 1.00 89.38 97 CYS A O 1
ATOM 765 N N . PRO A 1 98 ? -28.053 -13.791 17.470 1.00 87.88 98 PRO A N 1
ATOM 766 C CA . PRO A 1 98 ? -28.515 -15.094 17.948 1.00 87.88 98 PRO A CA 1
ATOM 767 C C . PRO A 1 98 ? -29.748 -15.599 17.184 1.00 87.88 98 PRO A C 1
ATOM 769 O O . PRO A 1 98 ? -29.930 -16.801 17.056 1.00 87.88 98 PRO A O 1
ATOM 772 N N . SER A 1 99 ? -30.577 -14.696 16.644 1.00 89.12 99 SER A N 1
ATOM 773 C CA . SER A 1 99 ? -31.811 -15.061 15.934 1.00 89.12 99 SER A CA 1
ATOM 774 C C . SER A 1 99 ? -31.577 -15.507 14.488 1.00 89.12 99 SER A C 1
ATOM 776 O O . SER A 1 99 ? -32.345 -16.299 13.958 1.00 89.12 99 SER A O 1
ATOM 778 N N . THR A 1 100 ? -30.570 -14.942 13.814 1.00 91.38 100 THR A N 1
ATOM 779 C CA . THR A 1 100 ? -30.331 -15.172 12.372 1.00 91.38 100 THR A CA 1
ATOM 780 C C . THR A 1 100 ? -28.987 -15.824 12.078 1.00 91.38 100 THR A C 1
ATOM 782 O O . THR A 1 100 ? -28.741 -16.208 10.940 1.00 91.38 100 THR A O 1
ATOM 785 N N . HIS A 1 101 ? -28.102 -15.904 13.073 1.00 90.38 101 HIS A N 1
ATOM 786 C CA . HIS A 1 101 ? -26.697 -16.298 12.945 1.00 90.38 101 HIS A CA 1
ATOM 787 C C . HIS A 1 101 ? -25.886 -15.460 11.941 1.00 90.38 101 HIS A C 1
ATOM 789 O O . HIS A 1 101 ? -24.764 -15.815 11.591 1.00 90.38 101 HIS A O 1
ATOM 795 N N . LEU A 1 102 ? -26.421 -14.316 11.499 1.00 91.31 102 LEU A N 1
ATOM 796 C CA . LEU A 1 102 ? -25.732 -13.376 10.620 1.00 91.31 102 LEU A CA 1
ATOM 797 C C . LEU A 1 102 ? -24.930 -12.350 11.434 1.00 91.31 102 LEU A C 1
ATOM 799 O O . LEU A 1 102 ? -25.335 -11.996 12.546 1.00 91.31 102 LEU A O 1
ATOM 803 N N . PRO A 1 103 ? -23.812 -11.831 10.896 1.00 92.44 103 PRO A N 1
ATOM 804 C CA . PRO A 1 103 ? -23.036 -10.803 11.572 1.00 92.44 103 PRO A CA 1
ATOM 805 C C . PRO A 1 103 ? -23.830 -9.496 11.702 1.00 92.44 103 PRO A C 1
ATOM 807 O O . PRO A 1 103 ? -24.502 -9.053 10.768 1.00 92.44 103 PRO A O 1
ATOM 810 N N . HIS A 1 104 ? -23.731 -8.850 12.862 1.00 90.81 104 HIS A N 1
ATOM 811 C CA . HIS A 1 104 ? -24.315 -7.534 13.094 1.00 90.81 104 HIS A CA 1
ATOM 812 C C . HIS A 1 104 ? -23.601 -6.463 12.278 1.00 90.81 104 HIS A C 1
ATOM 814 O O . HIS A 1 104 ? -22.384 -6.507 12.111 1.00 90.81 104 HIS A O 1
ATOM 820 N N . SER A 1 105 ? -24.336 -5.444 11.834 1.00 91.12 105 SER A N 1
ATOM 821 C CA . SER A 1 105 ? -23.697 -4.241 11.306 1.00 91.12 105 SER A CA 1
ATOM 822 C C . SER A 1 105 ? -23.093 -3.467 12.474 1.00 91.12 105 SER A C 1
ATOM 824 O O . SER A 1 105 ? -23.802 -3.130 13.419 1.00 91.12 105 SER A O 1
ATOM 826 N N . ILE A 1 106 ? -21.800 -3.165 12.418 1.00 91.81 106 ILE A N 1
ATOM 827 C CA . ILE A 1 106 ? -21.078 -2.530 13.524 1.00 91.81 106 ILE A CA 1
ATOM 828 C C . ILE A 1 106 ? -20.524 -1.195 13.061 1.00 91.81 106 ILE A C 1
ATOM 830 O O . ILE A 1 106 ? -19.795 -1.103 12.070 1.00 91.81 106 ILE A O 1
ATOM 834 N N . ARG A 1 107 ? -20.837 -0.149 13.821 1.00 91.06 107 ARG A N 1
ATOM 835 C CA . ARG A 1 107 ? -20.223 1.162 13.669 1.00 91.06 107 ARG A CA 1
ATOM 836 C C . ARG A 1 107 ? -19.211 1.377 14.784 1.00 91.06 107 ARG A C 1
ATOM 838 O O . ARG A 1 107 ? -19.537 1.277 15.963 1.00 91.06 107 ARG A O 1
ATOM 845 N N . VAL A 1 108 ? -17.989 1.714 14.391 1.00 92.00 108 VAL A N 1
ATOM 846 C CA . VAL A 1 108 ? -16.874 1.963 15.309 1.00 92.00 108 VAL A CA 1
ATOM 847 C C . VAL A 1 108 ? -16.667 3.464 15.460 1.00 92.00 108 VAL A C 1
ATOM 849 O O . VAL A 1 108 ? -16.621 4.199 14.471 1.00 92.00 108 VAL A O 1
ATOM 852 N N . VAL A 1 109 ? -16.540 3.920 16.702 1.00 90.62 109 VAL A N 1
ATOM 853 C CA . VAL A 1 109 ? -16.295 5.322 17.061 1.00 90.62 109 VAL A CA 1
ATOM 854 C C . VAL A 1 109 ? -14.838 5.479 17.517 1.00 90.62 109 VAL A C 1
ATOM 856 O O . VAL A 1 109 ? -14.318 4.572 18.167 1.00 90.62 109 VAL A O 1
ATOM 859 N N . PRO A 1 110 ? -14.163 6.621 17.256 1.00 88.06 110 PRO A N 1
ATOM 860 C CA . PRO A 1 110 ? -12.755 6.813 17.628 1.00 88.06 110 PRO A CA 1
ATOM 861 C C . PRO A 1 110 ? -12.417 6.578 19.106 1.00 88.06 110 PRO A C 1
ATOM 863 O O . PRO A 1 110 ? -11.269 6.280 19.416 1.00 88.06 110 PRO A O 1
ATOM 866 N N . LYS A 1 111 ? -13.402 6.706 20.002 1.00 89.19 111 LYS A N 1
ATOM 867 C CA . LYS A 1 111 ? -13.258 6.501 21.449 1.00 89.19 111 LYS A CA 1
ATOM 868 C C . LYS A 1 111 ? -13.282 5.024 21.879 1.00 89.19 111 LYS A C 1
ATOM 870 O O . LYS A 1 111 ? -13.395 4.755 23.058 1.00 89.19 111 LYS A O 1
ATOM 875 N N . GLY A 1 112 ? -13.216 4.063 20.958 1.00 88.56 112 GLY A N 1
ATOM 876 C CA . GLY A 1 112 ? -13.269 2.643 21.332 1.00 88.56 112 GLY A CA 1
ATOM 877 C C . GLY A 1 112 ? -14.682 2.107 21.563 1.00 88.56 112 GLY A C 1
ATOM 878 O O . GLY A 1 112 ? -14.850 1.025 22.112 1.00 88.56 112 GLY A O 1
ATOM 879 N N . THR A 1 113 ? -15.708 2.838 21.124 1.00 90.12 113 THR A N 1
ATOM 880 C CA . THR A 1 113 ? -17.106 2.413 21.263 1.00 90.12 113 THR A CA 1
ATOM 881 C C . THR A 1 113 ? -17.580 1.679 20.018 1.00 90.12 113 THR A C 1
ATOM 883 O O . THR A 1 113 ? -17.451 2.192 18.900 1.00 90.12 113 THR A O 1
ATOM 886 N N . PHE A 1 114 ? -18.178 0.506 20.217 1.00 90.69 114 PHE A N 1
ATOM 887 C CA . PHE A 1 114 ? -18.943 -0.205 19.204 1.00 90.69 114 PHE A CA 1
ATOM 888 C C . PHE A 1 114 ? -20.419 0.092 19.368 1.00 90.69 114 PHE A C 1
ATOM 890 O O . PHE A 1 114 ? -20.970 0.026 20.466 1.00 90.69 114 PHE A O 1
ATOM 897 N N . ILE A 1 115 ? -21.049 0.411 18.247 1.00 89.00 115 ILE A N 1
ATOM 898 C CA . ILE A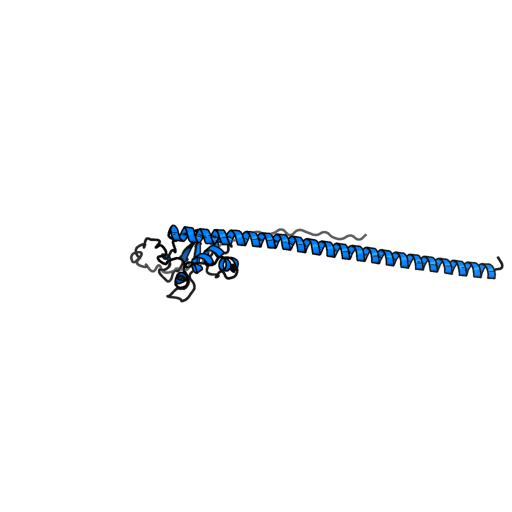 1 115 ? -22.487 0.584 18.134 1.00 89.00 115 ILE A CA 1
ATOM 899 C C . ILE A 1 115 ? -22.976 -0.523 17.209 1.00 89.00 115 ILE A C 1
ATOM 901 O O . ILE A 1 115 ? -22.661 -0.535 16.016 1.00 89.00 115 ILE A O 1
ATOM 905 N N . PHE A 1 116 ? -23.719 -1.466 17.775 1.00 88.50 116 PHE A N 1
ATOM 906 C CA . PHE A 1 116 ? -24.267 -2.593 17.040 1.00 88.50 116 PHE A CA 1
ATOM 907 C C . PHE A 1 116 ? -25.628 -2.221 16.447 1.00 88.50 116 PHE A C 1
ATOM 909 O O . PHE A 1 116 ? -26.480 -1.607 17.090 1.00 88.50 116 PHE A O 1
ATOM 916 N N . HIS A 1 117 ? -25.851 -2.615 15.201 1.00 87.25 117 HIS A N 1
ATOM 917 C CA . HIS A 1 117 ? -27.099 -2.413 14.487 1.00 87.25 117 HIS A CA 1
ATOM 918 C C . HIS A 1 117 ? -27.644 -3.765 14.031 1.00 87.25 117 HIS A C 1
ATOM 920 O O . HIS A 1 117 ? -27.067 -4.440 13.178 1.00 87.25 117 HIS A O 1
ATOM 926 N N . CYS A 1 118 ? -28.793 -4.138 14.591 1.00 87.25 118 CYS A N 1
ATOM 927 C CA . CYS A 1 118 ? -29.584 -5.279 14.161 1.00 87.25 118 CYS A CA 1
ATOM 928 C C . CYS A 1 118 ? -31.072 -4.923 14.228 1.00 87.25 118 CYS A C 1
ATOM 930 O O . CYS A 1 118 ? -31.491 -4.177 15.113 1.00 87.25 118 CYS A O 1
ATOM 932 N N . ASN A 1 119 ? -31.862 -5.433 13.282 1.00 86.00 119 ASN A N 1
ATOM 933 C CA . ASN A 1 119 ? -33.319 -5.253 13.264 1.00 86.00 119 ASN A CA 1
ATOM 934 C C . ASN A 1 119 ? -34.066 -6.478 13.822 1.00 86.00 119 ASN A C 1
ATOM 936 O O . ASN A 1 119 ? -35.280 -6.426 13.963 1.00 86.00 119 ASN A O 1
ATOM 940 N N . GLN A 1 120 ? -33.344 -7.568 14.105 1.00 85.88 120 GLN A N 1
ATOM 941 C CA . GLN A 1 120 ? -33.902 -8.873 14.487 1.00 85.88 120 GLN A CA 1
ATOM 942 C C . GLN A 1 120 ? -33.628 -9.242 15.954 1.00 85.88 120 GLN A C 1
ATOM 944 O O . GLN A 1 120 ? -34.209 -10.189 16.476 1.00 85.88 120 GLN A O 1
ATOM 949 N N . CYS A 1 121 ? -32.733 -8.518 16.629 1.00 82.38 121 CYS A N 1
ATOM 950 C CA . CYS A 1 121 ? -32.437 -8.707 18.045 1.00 82.38 121 CYS A CA 1
ATOM 951 C C . CYS A 1 121 ? -32.265 -7.351 18.745 1.00 82.38 121 CYS A C 1
ATOM 953 O O . CYS A 1 121 ? -31.932 -6.340 18.121 1.00 82.38 121 CYS A O 1
ATOM 955 N N . ASN A 1 122 ? -32.442 -7.338 20.067 1.00 70.56 122 ASN A N 1
ATOM 956 C CA . ASN A 1 122 ? -32.354 -6.129 20.896 1.00 70.56 122 ASN A CA 1
ATOM 957 C C . ASN A 1 122 ? -30.912 -5.647 21.167 1.00 70.56 122 ASN A C 1
ATOM 959 O O . ASN A 1 122 ? -30.692 -4.792 22.021 1.00 70.56 122 ASN A O 1
ATOM 963 N N . VAL A 1 123 ? -29.921 -6.128 20.407 1.00 72.06 123 VAL A N 1
ATOM 964 C CA . VAL A 1 123 ? -28.506 -5.725 20.540 1.00 72.06 123 VAL A CA 1
ATOM 965 C C . VAL A 1 123 ? -28.277 -4.271 20.090 1.00 72.06 123 VAL A C 1
ATOM 967 O O . VAL A 1 123 ? -27.239 -3.695 20.386 1.00 72.06 123 VAL A O 1
ATOM 970 N N . ARG A 1 124 ? -29.276 -3.611 19.475 1.00 57.62 124 ARG A N 1
ATOM 971 C CA . ARG A 1 124 ? -29.258 -2.166 19.153 1.00 57.62 124 ARG A CA 1
ATOM 972 C C . ARG A 1 124 ? -28.900 -1.256 20.339 1.00 57.62 124 ARG A C 1
ATOM 974 O O . ARG A 1 124 ? -28.421 -0.147 20.115 1.00 57.62 124 ARG A O 1
ATOM 981 N N . ASN A 1 125 ? -29.132 -1.721 21.567 1.00 57.16 125 ASN A N 1
ATOM 982 C CA . ASN A 1 125 ? -28.843 -0.979 22.795 1.00 57.16 125 ASN A CA 1
ATOM 983 C C . ASN A 1 125 ? -27.517 -1.390 23.456 1.00 57.16 125 ASN A C 1
ATOM 985 O O . ASN A 1 125 ? -27.086 -0.736 24.401 1.00 57.16 125 ASN A O 1
ATOM 989 N N . ALA A 1 126 ? -26.846 -2.435 22.960 1.00 64.81 126 ALA A N 1
ATOM 990 C CA . ALA A 1 126 ? -25.516 -2.802 23.420 1.00 64.81 126 ALA A CA 1
ATOM 991 C C . ALA A 1 126 ? -24.516 -1.819 22.804 1.00 64.81 126 ALA A C 1
ATOM 993 O O . ALA A 1 126 ? -24.200 -1.888 21.618 1.00 64.81 126 ALA A O 1
ATOM 994 N N . GLN A 1 127 ? -24.055 -0.856 23.593 1.00 74.38 127 GLN A N 1
ATOM 995 C CA . GLN A 1 127 ? -22.909 -0.028 23.240 1.00 74.38 127 GLN A CA 1
ATOM 996 C C . GLN A 1 127 ? -21.766 -0.380 24.173 1.00 74.38 127 GLN A C 1
ATOM 998 O O . GLN A 1 127 ? -21.957 -0.451 25.384 1.00 74.38 127 GLN A O 1
ATOM 1003 N N . THR A 1 128 ? -20.578 -0.584 23.616 1.00 79.00 128 THR A N 1
ATOM 1004 C CA . THR A 1 128 ? -19.395 -0.904 24.420 1.00 79.00 128 THR A CA 1
ATOM 1005 C C . THR A 1 128 ? -18.742 0.394 24.854 1.00 79.00 128 THR A C 1
ATOM 1007 O O . THR A 1 128 ? -17.826 0.908 24.212 1.00 79.00 128 THR A O 1
ATOM 1010 N N . LEU A 1 129 ? -19.274 0.993 25.913 1.00 84.25 129 LEU A N 1
ATOM 1011 C CA . LEU A 1 129 ? -18.603 2.126 26.529 1.00 84.25 129 LEU A CA 1
ATOM 1012 C C . LEU A 1 129 ? -17.463 1.637 27.400 1.00 84.25 129 LEU A C 1
ATOM 1014 O O . LEU A 1 129 ? -17.633 0.736 28.219 1.00 84.25 129 LEU A O 1
ATOM 1018 N N . LEU A 1 130 ? -16.317 2.273 27.225 1.00 87.75 130 LEU A N 1
ATOM 1019 C CA . LEU A 1 130 ? -15.170 2.061 28.083 1.00 87.75 130 LEU A CA 1
ATOM 1020 C C . LEU A 1 130 ? -15.317 2.952 29.318 1.00 87.75 130 LEU A C 1
ATOM 1022 O O . LEU A 1 130 ? -15.709 4.119 29.206 1.00 87.75 130 LEU A O 1
ATOM 1026 N N . SER A 1 131 ? -15.013 2.407 30.494 1.00 90.19 131 SER A N 1
ATOM 1027 C CA . SER A 1 131 ? -14.811 3.217 31.696 1.00 90.19 131 SER A CA 1
ATOM 1028 C C . SER A 1 131 ? -13.623 4.174 31.491 1.00 90.19 131 SER A C 1
ATOM 1030 O O . SER A 1 131 ? -12.787 3.929 30.618 1.00 90.19 131 SER A O 1
ATOM 1032 N N . PRO A 1 132 ? -13.488 5.258 32.275 1.00 91.62 132 PRO A N 1
ATOM 1033 C CA . PRO A 1 132 ? -12.340 6.164 32.155 1.00 91.62 132 PRO A CA 1
ATOM 1034 C C . PRO A 1 132 ? -10.978 5.458 32.272 1.00 91.62 132 PRO A C 1
ATOM 1036 O O . PRO A 1 132 ? -10.038 5.802 31.557 1.00 91.62 132 PRO A O 1
ATOM 1039 N N . GLU A 1 133 ? -10.882 4.436 33.123 1.00 92.00 133 GLU A N 1
ATOM 1040 C CA . GLU A 1 133 ? -9.666 3.633 33.304 1.00 92.00 133 GLU A CA 1
ATOM 1041 C C . GLU A 1 133 ? -9.381 2.754 32.078 1.00 92.00 133 GLU A C 1
ATOM 1043 O O . GLU A 1 133 ? -8.275 2.771 31.536 1.00 92.00 133 GLU A O 1
ATOM 1048 N N . GLN A 1 134 ? -10.400 2.056 31.565 1.00 91.88 134 GLN A N 1
ATOM 1049 C CA . GLN A 1 134 ? -10.296 1.270 30.330 1.00 91.88 134 GLN A CA 1
ATOM 1050 C C . GLN A 1 134 ? -9.965 2.158 29.123 1.00 91.88 134 GLN A C 1
ATOM 1052 O O . GLN A 1 134 ? -9.191 1.765 28.249 1.00 91.88 134 GLN A O 1
ATOM 1057 N N . GLN A 1 135 ? -10.521 3.371 29.082 1.00 93.94 135 GLN A N 1
ATOM 1058 C CA . GLN A 1 135 ? -10.253 4.358 28.044 1.00 93.94 135 GLN A CA 1
ATOM 1059 C C . GLN A 1 135 ? -8.779 4.770 28.042 1.00 93.94 135 GLN A C 1
ATOM 1061 O O . GLN A 1 135 ? -8.181 4.848 26.972 1.00 93.94 135 GLN A O 1
ATOM 1066 N N . ALA A 1 136 ? -8.173 4.986 29.214 1.00 93.62 136 ALA A N 1
ATOM 1067 C CA . ALA A 1 136 ? -6.758 5.333 29.314 1.00 93.62 136 ALA A CA 1
ATOM 1068 C C . ALA A 1 136 ? -5.852 4.215 28.764 1.00 93.62 136 ALA A C 1
ATOM 1070 O O . ALA A 1 136 ? -4.908 4.490 28.018 1.00 93.62 136 ALA A O 1
ATOM 1071 N N . ILE A 1 137 ? -6.174 2.951 29.065 1.00 94.25 137 ILE A N 1
ATOM 1072 C CA . ILE A 1 137 ? -5.459 1.779 28.532 1.00 94.25 137 ILE A CA 1
ATOM 1073 C C . ILE A 1 137 ? -5.618 1.704 27.006 1.00 94.25 137 ILE A C 1
ATOM 1075 O O . ILE A 1 137 ? -4.631 1.601 26.269 1.00 94.25 137 ILE A O 1
ATOM 1079 N N . PHE A 1 138 ? -6.852 1.839 26.514 1.00 94.69 138 PHE A N 1
ATOM 1080 C CA . PHE A 1 138 ? -7.160 1.869 25.086 1.00 94.69 138 PHE A CA 1
ATOM 1081 C C . PHE A 1 138 ? -6.398 2.984 24.348 1.00 94.69 138 PHE A C 1
ATOM 1083 O O . PHE A 1 138 ? -5.777 2.736 23.309 1.00 94.69 138 PHE A O 1
ATOM 1090 N N . ASP A 1 139 ? -6.388 4.200 24.893 1.00 95.06 139 ASP A N 1
ATOM 1091 C CA . ASP A 1 139 ? -5.686 5.349 24.319 1.00 95.06 139 ASP A CA 1
ATOM 1092 C C . ASP A 1 139 ? -4.165 5.117 24.282 1.00 95.06 139 ASP A C 1
ATOM 1094 O O . ASP A 1 139 ? -3.491 5.500 23.311 1.00 95.06 139 ASP A O 1
ATOM 1098 N N . GLY A 1 140 ? -3.623 4.419 25.285 1.00 94.38 140 GLY A N 1
ATOM 1099 C CA . GLY A 1 140 ? -2.247 3.923 25.301 1.00 94.38 140 GLY A CA 1
ATOM 1100 C C . GLY A 1 140 ? -1.953 3.003 24.114 1.00 94.38 140 GLY A C 1
ATOM 1101 O O . GLY A 1 140 ? -1.030 3.267 23.331 1.00 94.38 140 GLY A O 1
ATOM 1102 N N . HIS A 1 141 ? -2.779 1.975 23.901 1.00 95.00 141 HIS A N 1
ATOM 1103 C CA . HIS A 1 141 ? -2.636 1.058 22.765 1.00 95.00 141 HIS A CA 1
ATOM 1104 C C . HIS A 1 141 ? -2.784 1.766 21.411 1.00 95.00 141 HIS A C 1
ATOM 1106 O O . HIS A 1 141 ? -1.981 1.540 20.498 1.00 95.00 141 HIS A O 1
ATOM 1112 N N . ILE A 1 142 ? -3.747 2.682 21.275 1.00 94.56 142 ILE A N 1
ATOM 1113 C CA . ILE A 1 142 ? -3.928 3.492 20.063 1.00 94.56 142 ILE A CA 1
ATOM 1114 C C . ILE A 1 142 ? -2.700 4.358 19.790 1.00 94.56 142 ILE A C 1
ATOM 1116 O O . ILE A 1 142 ? -2.274 4.482 18.639 1.00 94.56 142 ILE A O 1
ATOM 1120 N N . THR A 1 143 ? -2.101 4.947 20.822 1.00 94.62 143 THR A N 1
ATOM 1121 C CA . THR A 1 143 ? -0.895 5.770 20.688 1.00 94.62 143 THR A CA 1
ATOM 1122 C C . THR A 1 143 ? 0.291 4.941 20.202 1.00 94.62 143 THR A C 1
ATOM 1124 O O . THR A 1 143 ? 0.984 5.347 19.258 1.00 94.62 143 THR A O 1
ATOM 1127 N N . VAL A 1 144 ? 0.495 3.755 20.783 1.00 93.75 144 VAL A N 1
ATOM 1128 C CA . VAL A 1 144 ? 1.527 2.803 20.346 1.00 93.75 144 VAL A CA 1
ATOM 1129 C C . VAL A 1 144 ? 1.298 2.397 18.890 1.00 93.75 144 VAL A C 1
ATOM 1131 O O . VAL A 1 144 ? 2.211 2.522 18.067 1.00 93.75 144 VAL A O 1
ATOM 1134 N N . TRP A 1 145 ? 0.074 1.997 18.536 1.00 94.12 145 TRP A N 1
ATOM 1135 C CA . TRP A 1 145 ? -0.277 1.630 17.166 1.00 94.12 145 TRP A CA 1
ATOM 1136 C C . TRP A 1 145 ? -0.051 2.789 16.185 1.00 94.12 145 TRP A C 1
ATOM 1138 O O . TRP A 1 145 ? 0.613 2.602 15.167 1.00 94.12 145 TRP A O 1
ATOM 1148 N N . ARG A 1 146 ? -0.509 4.013 16.494 1.00 93.50 146 ARG A N 1
ATOM 1149 C CA . ARG A 1 146 ? -0.318 5.200 15.634 1.00 93.50 146 ARG A CA 1
ATOM 1150 C C . ARG A 1 146 ? 1.158 5.474 15.376 1.00 93.50 146 ARG A C 1
ATOM 1152 O O . ARG A 1 146 ? 1.539 5.749 14.235 1.00 93.50 146 ARG A O 1
ATOM 1159 N N . ARG A 1 147 ? 1.997 5.392 16.413 1.00 93.38 147 ARG A N 1
ATOM 1160 C CA . ARG A 1 147 ? 3.452 5.568 16.291 1.00 93.38 147 ARG A CA 1
ATOM 1161 C C . ARG A 1 147 ? 4.044 4.529 15.339 1.00 93.38 147 ARG A C 1
ATOM 1163 O O . ARG A 1 147 ? 4.802 4.882 14.436 1.00 93.38 147 ARG A O 1
ATOM 1170 N N . GLN A 1 148 ? 3.666 3.264 15.500 1.00 90.56 148 GLN A N 1
ATOM 1171 C CA . GLN A 1 148 ? 4.140 2.179 14.642 1.00 90.56 148 GLN A CA 1
ATOM 1172 C C . GLN A 1 148 ? 3.630 2.307 13.200 1.00 90.56 148 GLN A C 1
ATOM 1174 O O . GLN A 1 148 ? 4.404 2.126 12.259 1.00 90.56 148 GLN A O 1
ATOM 1179 N N . PHE A 1 149 ? 2.358 2.663 13.013 1.00 91.31 149 PHE A N 1
ATOM 1180 C CA . PHE A 1 149 ? 1.748 2.884 11.705 1.00 91.31 149 PHE A CA 1
ATOM 1181 C C . PHE A 1 149 ? 2.472 3.998 10.940 1.00 91.31 149 PHE A C 1
ATOM 1183 O O . PHE A 1 149 ? 2.870 3.801 9.792 1.00 91.31 149 PHE A O 1
ATOM 1190 N N . ARG A 1 150 ? 2.741 5.134 11.602 1.00 92.25 150 ARG A N 1
ATOM 1191 C CA . ARG A 1 150 ? 3.530 6.237 11.028 1.00 92.25 150 ARG A CA 1
ATOM 1192 C C . ARG A 1 150 ? 4.948 5.802 10.670 1.00 92.25 150 ARG A C 1
ATOM 1194 O O . ARG A 1 150 ? 5.401 6.094 9.568 1.00 92.25 150 ARG A O 1
ATOM 1201 N N . ARG A 1 151 ? 5.629 5.062 11.554 1.00 92.62 151 ARG A N 1
ATOM 1202 C CA . ARG A 1 151 ? 6.981 4.546 11.284 1.00 92.62 151 ARG A CA 1
ATOM 1203 C C . ARG A 1 151 ? 7.001 3.642 10.050 1.00 92.62 151 ARG A C 1
ATOM 1205 O O . ARG A 1 151 ? 7.833 3.845 9.177 1.00 92.62 151 ARG A O 1
ATOM 1212 N N . LYS A 1 152 ? 6.056 2.701 9.929 1.00 90.00 152 LYS A N 1
ATOM 1213 C CA . LYS A 1 152 ? 5.930 1.845 8.734 1.00 90.00 152 LYS A CA 1
ATOM 1214 C C . LYS A 1 152 ? 5.641 2.657 7.471 1.00 90.00 152 LYS A C 1
ATOM 1216 O O . LYS A 1 152 ? 6.210 2.361 6.426 1.00 90.00 152 LYS A O 1
ATOM 1221 N N . ALA A 1 153 ? 4.769 3.663 7.553 1.00 90.50 153 ALA A N 1
ATOM 1222 C CA . ALA A 1 153 ? 4.466 4.533 6.419 1.00 90.50 153 ALA A CA 1
ATOM 1223 C C . ALA A 1 153 ? 5.708 5.306 5.950 1.00 90.50 153 ALA A C 1
ATOM 1225 O O . ALA A 1 153 ? 5.950 5.385 4.748 1.00 90.50 153 ALA A O 1
ATOM 1226 N N . LEU A 1 154 ? 6.520 5.812 6.885 1.00 94.44 154 LEU A N 1
ATOM 1227 C CA . LEU A 1 154 ? 7.792 6.460 6.572 1.00 94.44 154 LEU A CA 1
ATOM 1228 C C . LEU A 1 154 ? 8.760 5.484 5.895 1.00 94.44 154 LEU A C 1
ATOM 1230 O O . LEU A 1 154 ? 9.249 5.780 4.813 1.00 94.44 154 LEU A O 1
ATOM 1234 N N . THR A 1 155 ? 8.956 4.290 6.463 1.00 94.00 155 THR A N 1
ATOM 1235 C CA . THR A 1 155 ? 9.825 3.262 5.868 1.00 94.00 155 THR A CA 1
ATOM 1236 C C . THR A 1 155 ? 9.389 2.888 4.452 1.00 94.00 155 THR A C 1
ATOM 1238 O O . THR A 1 155 ? 10.233 2.781 3.571 1.00 94.00 155 THR A O 1
ATOM 1241 N N . ARG A 1 156 ? 8.081 2.739 4.199 1.00 93.31 156 ARG A N 1
ATOM 1242 C CA . ARG A 1 156 ? 7.557 2.465 2.849 1.00 93.31 156 ARG A CA 1
ATOM 1243 C C . ARG A 1 156 ? 7.862 3.595 1.868 1.00 93.31 156 ARG A C 1
ATOM 1245 O O . ARG A 1 156 ? 8.198 3.314 0.725 1.00 93.31 156 ARG A O 1
ATOM 1252 N N . ARG A 1 157 ? 7.754 4.855 2.303 1.00 95.12 157 ARG A N 1
ATOM 1253 C CA . ARG A 1 157 ? 8.101 6.017 1.468 1.00 95.12 157 ARG A CA 1
ATOM 1254 C C . ARG A 1 157 ? 9.592 6.043 1.144 1.00 95.12 157 ARG A C 1
ATOM 1256 O O . ARG A 1 157 ? 9.929 6.174 -0.023 1.00 95.12 157 ARG A O 1
ATOM 1263 N N . SER A 1 158 ? 10.455 5.857 2.141 1.00 96.56 158 SER A N 1
ATOM 1264 C CA . SER A 1 158 ? 11.909 5.818 1.938 1.00 96.56 158 SER A CA 1
ATOM 1265 C C . SER A 1 158 ? 12.334 4.660 1.036 1.00 96.56 158 SER A C 1
ATOM 1267 O O . SER A 1 158 ? 13.153 4.845 0.146 1.00 96.56 158 SER A O 1
ATOM 1269 N N . PHE A 1 159 ? 11.743 3.475 1.218 1.00 96.75 159 PHE A N 1
ATOM 1270 C CA . PHE A 1 159 ? 12.026 2.329 0.357 1.00 96.75 159 PHE A CA 1
ATOM 1271 C C . PHE A 1 159 ? 11.570 2.570 -1.084 1.00 96.75 159 PHE A C 1
ATOM 1273 O O . PHE A 1 159 ? 12.313 2.279 -2.011 1.00 96.75 159 PHE A O 1
ATOM 1280 N N . LYS A 1 160 ? 10.386 3.165 -1.280 1.00 97.12 160 LYS A N 1
ATOM 1281 C CA . LYS A 1 160 ? 9.923 3.546 -2.617 1.00 97.12 160 LYS A CA 1
ATOM 1282 C C . LYS A 1 160 ? 10.889 4.529 -3.288 1.00 97.12 160 LYS A C 1
ATOM 1284 O O . LYS A 1 160 ? 11.267 4.297 -4.423 1.00 97.12 160 LYS A O 1
ATOM 1289 N N . GLN A 1 161 ? 11.328 5.569 -2.576 1.00 97.38 161 GLN A N 1
ATOM 1290 C CA . GLN A 1 161 ? 12.312 6.528 -3.098 1.00 97.38 161 GLN A CA 1
ATOM 1291 C C . GLN A 1 161 ? 13.623 5.851 -3.510 1.00 97.38 161 GLN A C 1
ATOM 1293 O O . GLN A 1 161 ? 14.195 6.193 -4.539 1.00 97.38 161 GLN A O 1
ATOM 1298 N N . PHE A 1 162 ? 14.086 4.876 -2.724 1.00 98.25 162 PHE A N 1
ATOM 1299 C CA . PHE A 1 162 ? 15.254 4.076 -3.078 1.00 98.25 162 PHE A CA 1
ATOM 1300 C C . PHE A 1 162 ? 15.028 3.278 -4.372 1.00 98.25 162 PHE A C 1
ATOM 1302 O O . PHE A 1 162 ? 15.862 3.347 -5.268 1.00 98.25 162 PHE A O 1
ATOM 1309 N N . CYS A 1 163 ? 13.901 2.571 -4.504 1.00 98.06 163 CYS A N 1
ATOM 1310 C CA . CYS A 1 163 ? 13.568 1.845 -5.734 1.00 98.06 163 CYS A CA 1
ATOM 1311 C C . CYS A 1 163 ? 13.477 2.777 -6.950 1.00 98.06 163 CYS A C 1
ATOM 1313 O O . CYS A 1 163 ? 14.083 2.484 -7.973 1.00 98.06 163 CYS A O 1
ATOM 1315 N N . ASP A 1 164 ? 12.800 3.920 -6.812 1.00 98.00 164 ASP A N 1
ATOM 1316 C CA . ASP A 1 164 ? 12.660 4.908 -7.887 1.00 98.00 164 ASP A CA 1
ATOM 1317 C C . ASP A 1 164 ? 14.048 5.403 -8.368 1.00 98.00 164 ASP A C 1
ATOM 1319 O O . ASP A 1 164 ? 14.275 5.549 -9.570 1.00 98.00 164 ASP A O 1
ATOM 1323 N N . SER A 1 165 ? 14.999 5.592 -7.441 1.00 98.50 165 SER A N 1
ATOM 1324 C CA . SER A 1 165 ? 16.388 5.969 -7.746 1.00 98.50 165 SER A CA 1
ATOM 1325 C C . SER A 1 165 ? 17.179 4.845 -8.425 1.00 98.50 165 SER A C 1
ATOM 1327 O O . SER A 1 165 ? 17.931 5.105 -9.363 1.00 98.50 165 SER A O 1
ATOM 1329 N N . VAL A 1 166 ? 17.003 3.592 -7.995 1.00 98.50 166 VAL A N 1
ATOM 1330 C CA . VAL A 1 166 ? 17.623 2.429 -8.652 1.00 98.50 166 VAL A CA 1
ATOM 1331 C C . VAL A 1 166 ? 17.117 2.280 -10.085 1.00 98.50 166 VAL A C 1
ATOM 1333 O O . VAL A 1 166 ? 17.918 2.076 -10.997 1.00 98.50 166 VAL A O 1
ATOM 1336 N N . ASP A 1 167 ? 15.815 2.455 -10.305 1.00 98.50 167 ASP A N 1
ATOM 1337 C CA . ASP A 1 167 ? 15.221 2.396 -11.640 1.00 98.50 167 ASP A CA 1
ATOM 1338 C C . ASP A 1 167 ? 15.744 3.523 -12.545 1.00 98.50 167 ASP A C 1
ATOM 1340 O O . ASP A 1 167 ? 15.952 3.322 -13.743 1.00 98.50 167 ASP A O 1
ATOM 1344 N N . GLU A 1 168 ? 15.966 4.717 -11.992 1.00 98.50 168 GLU A N 1
ATOM 1345 C CA . GLU A 1 168 ? 16.573 5.839 -12.712 1.00 98.50 168 GLU A CA 1
ATOM 1346 C C . GLU A 1 168 ? 18.024 5.559 -13.111 1.00 98.50 168 GLU A C 1
ATOM 1348 O O . GLU A 1 168 ? 18.373 5.727 -14.282 1.00 98.50 168 GLU A O 1
ATOM 1353 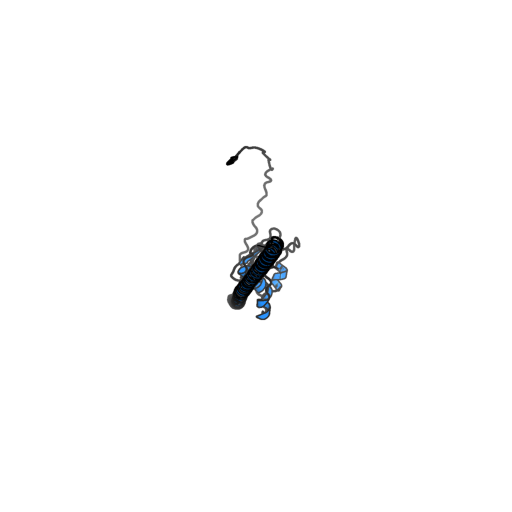N N . MET A 1 169 ? 18.840 5.049 -12.185 1.00 98.50 169 MET A N 1
ATOM 1354 C CA . MET A 1 169 ? 20.210 4.627 -12.491 1.00 98.50 169 MET A CA 1
ATOM 1355 C C . MET A 1 169 ? 20.233 3.542 -13.572 1.00 98.50 169 MET A C 1
ATOM 1357 O O . MET A 1 169 ? 21.020 3.632 -14.511 1.00 98.50 169 MET A O 1
ATOM 1361 N N . GLY A 1 170 ? 19.333 2.556 -13.497 1.00 98.44 170 GLY A N 1
ATOM 1362 C CA . GLY A 1 170 ? 19.218 1.509 -14.513 1.00 98.44 170 GLY A CA 1
ATOM 1363 C C . GLY A 1 170 ? 18.903 2.061 -15.906 1.00 98.44 170 GLY A C 1
ATOM 1364 O O . GLY A 1 170 ? 19.510 1.644 -16.892 1.00 98.44 170 GLY A O 1
ATOM 1365 N N . ARG A 1 171 ? 18.004 3.052 -16.002 1.00 98.56 171 ARG A N 1
ATOM 1366 C CA . ARG A 1 171 ? 17.718 3.737 -17.276 1.00 98.56 171 ARG A CA 1
ATOM 1367 C C . ARG A 1 171 ? 18.925 4.514 -17.802 1.00 98.56 171 ARG A C 1
ATOM 1369 O O . ARG A 1 171 ? 19.168 4.475 -19.005 1.00 98.56 171 ARG A O 1
ATOM 1376 N N . SER A 1 172 ? 19.667 5.189 -16.923 1.00 98.56 172 SER A N 1
ATOM 1377 C CA . SER A 1 172 ? 20.874 5.940 -17.289 1.00 98.56 172 SER A CA 1
ATOM 1378 C C . SER A 1 172 ? 21.984 5.021 -17.809 1.00 98.56 172 SER A C 1
ATOM 1380 O O . SER A 1 172 ? 22.550 5.298 -18.863 1.00 98.56 172 SER A O 1
ATOM 1382 N N . ILE A 1 173 ? 22.237 3.888 -17.145 1.00 98.44 173 ILE A N 1
ATOM 1383 C CA . ILE A 1 173 ? 23.209 2.882 -17.605 1.00 98.44 173 ILE A CA 1
ATOM 1384 C C . ILE A 1 173 ? 22.825 2.364 -18.992 1.00 98.44 173 ILE A C 1
ATOM 1386 O O . ILE A 1 173 ? 23.642 2.400 -19.907 1.00 98.44 173 ILE A O 1
ATOM 1390 N N . ALA A 1 174 ? 21.560 1.981 -19.179 1.00 98.50 174 ALA A N 1
ATOM 1391 C CA . ALA A 1 174 ? 21.079 1.503 -20.471 1.00 98.50 174 ALA A CA 1
ATOM 1392 C C . ALA A 1 174 ? 21.173 2.567 -21.580 1.00 98.50 174 ALA A C 1
ATOM 1394 O O . ALA A 1 174 ? 21.277 2.226 -22.755 1.00 98.50 174 ALA A O 1
ATOM 1395 N N . GLN A 1 175 ? 21.098 3.856 -21.241 1.00 98.50 175 GLN A N 1
ATOM 1396 C CA . GLN A 1 175 ? 21.321 4.932 -22.203 1.00 98.50 175 GLN A CA 1
ATOM 1397 C C . GLN A 1 175 ? 22.799 5.034 -22.590 1.00 98.50 175 GLN A C 1
ATOM 1399 O O . GLN A 1 175 ? 23.092 5.025 -23.782 1.00 98.50 175 GLN A O 1
ATOM 1404 N N . MET A 1 176 ? 23.708 5.063 -21.612 1.00 98.44 176 MET A N 1
ATOM 1405 C CA . MET A 1 176 ? 25.152 5.117 -21.874 1.00 98.44 176 MET A CA 1
ATOM 1406 C C . MET A 1 176 ? 25.626 3.925 -22.712 1.00 98.44 176 MET A C 1
ATOM 1408 O O . MET A 1 176 ? 26.455 4.080 -23.601 1.00 98.44 176 MET A O 1
ATOM 1412 N N . GLU A 1 177 ? 25.080 2.732 -22.465 1.00 98.56 177 GLU A N 1
ATOM 1413 C CA . GLU A 1 177 ? 25.383 1.545 -23.270 1.00 98.56 177 GLU A CA 1
ATOM 1414 C C . GLU A 1 177 ? 24.953 1.721 -24.730 1.00 98.56 177 GLU A C 1
ATOM 1416 O O . GLU A 1 177 ? 25.739 1.437 -25.628 1.00 98.56 177 GLU A O 1
ATOM 1421 N N . ARG A 1 178 ? 23.751 2.260 -24.984 1.00 98.69 178 ARG A N 1
ATOM 1422 C CA . ARG A 1 178 ? 23.287 2.537 -26.355 1.00 98.69 178 ARG A CA 1
ATOM 1423 C C . ARG A 1 178 ? 24.132 3.592 -27.057 1.00 98.69 178 ARG A C 1
ATOM 1425 O O . ARG A 1 178 ? 24.377 3.455 -28.249 1.00 98.69 178 ARG A O 1
ATOM 1432 N N . GLU A 1 179 ? 24.532 4.641 -26.343 1.00 98.56 179 GLU A N 1
ATOM 1433 C CA . GLU A 1 179 ? 25.390 5.699 -26.885 1.00 98.56 179 GLU A CA 1
ATOM 1434 C C . GLU A 1 179 ? 26.752 5.125 -27.284 1.00 98.56 179 GLU A C 1
ATOM 1436 O O . GLU A 1 179 ? 27.161 5.270 -28.433 1.00 98.56 179 GLU A O 1
ATOM 1441 N N . ARG A 1 180 ? 27.384 4.352 -26.395 1.00 98.50 180 ARG A N 1
ATOM 1442 C CA . ARG A 1 180 ? 28.645 3.660 -26.688 1.00 98.50 180 ARG A CA 1
ATOM 1443 C C . ARG A 1 180 ? 28.523 2.700 -27.874 1.00 98.50 180 ARG A C 1
ATOM 1445 O O . ARG A 1 180 ? 29.412 2.644 -28.721 1.00 98.50 180 ARG A O 1
ATOM 1452 N N . ASP A 1 181 ? 27.440 1.931 -27.945 1.00 98.44 181 ASP A N 1
ATOM 1453 C CA . ASP A 1 181 ? 27.225 0.985 -29.042 1.00 98.44 181 ASP A CA 1
ATOM 1454 C C . ASP A 1 181 ? 26.987 1.715 -30.380 1.00 98.44 181 ASP A C 1
ATOM 1456 O O . ASP A 1 181 ? 27.431 1.247 -31.431 1.00 98.44 181 ASP A O 1
ATOM 1460 N N . ALA A 1 182 ? 26.330 2.881 -30.353 1.00 98.62 182 ALA A N 1
ATOM 1461 C CA . ALA A 1 182 ? 26.145 3.734 -31.524 1.00 98.62 182 ALA A CA 1
ATOM 1462 C C . ALA A 1 182 ? 27.467 4.358 -32.000 1.00 98.62 182 ALA A C 1
ATOM 1464 O O . ALA A 1 182 ? 27.745 4.345 -33.200 1.00 98.62 182 ALA A O 1
ATOM 1465 N N . GLU A 1 183 ? 28.303 4.839 -31.078 1.00 98.56 183 GLU A N 1
ATOM 1466 C CA . GLU A 1 183 ? 29.647 5.347 -31.380 1.00 98.56 183 GLU A CA 1
ATOM 1467 C C . GLU A 1 183 ? 30.521 4.260 -32.017 1.00 98.56 183 GLU A C 1
ATOM 1469 O O . GLU A 1 183 ? 31.107 4.477 -33.078 1.00 98.56 183 GLU A O 1
ATOM 1474 N N . ALA A 1 184 ? 30.532 3.053 -31.444 1.00 98.62 184 ALA A N 1
ATOM 1475 C CA . ALA A 1 184 ? 31.272 1.919 -31.997 1.00 98.62 184 ALA A CA 1
ATOM 1476 C C . ALA A 1 184 ? 30.773 1.517 -33.399 1.00 98.62 184 ALA A C 1
ATOM 1478 O O . ALA A 1 184 ? 31.560 1.125 -34.266 1.00 98.62 184 ALA A O 1
ATOM 1479 N N . ALA A 1 185 ? 29.463 1.610 -33.650 1.00 98.62 185 ALA A N 1
ATOM 1480 C CA . ALA A 1 185 ? 28.896 1.364 -34.972 1.00 98.62 185 ALA A CA 1
ATOM 1481 C C . ALA A 1 185 ? 29.325 2.434 -35.989 1.00 98.62 185 ALA A C 1
ATOM 1483 O O . ALA A 1 185 ? 29.661 2.089 -37.124 1.00 98.62 185 ALA A O 1
ATOM 1484 N N . GLN A 1 186 ? 29.356 3.705 -35.581 1.00 98.50 186 GLN A N 1
ATOM 1485 C CA . GLN A 1 186 ? 29.813 4.813 -36.418 1.00 98.50 186 GLN A CA 1
ATOM 1486 C C . GLN A 1 186 ? 31.303 4.685 -36.758 1.00 98.50 186 GLN A C 1
ATOM 1488 O O . GLN A 1 186 ? 31.669 4.812 -37.925 1.00 98.50 186 GLN A O 1
ATOM 1493 N N . GLU A 1 187 ? 32.152 4.377 -35.777 1.00 98.56 187 GLU A N 1
ATOM 1494 C CA . GLU A 1 187 ? 33.589 4.156 -35.989 1.00 98.56 187 GLU A CA 1
ATOM 1495 C C . GLU A 1 187 ? 33.836 3.001 -36.971 1.00 98.56 187 GLU A C 1
ATOM 1497 O O . GLU A 1 187 ? 34.635 3.108 -37.904 1.00 98.56 187 GLU A O 1
ATOM 1502 N N . LYS A 1 188 ? 33.089 1.901 -36.821 1.00 98.62 188 LYS A N 1
ATOM 1503 C CA . LYS A 1 188 ? 33.170 0.757 -37.735 1.00 98.62 188 LYS A CA 1
ATOM 1504 C C . LYS A 1 188 ? 32.779 1.119 -39.168 1.00 98.62 188 LYS A C 1
ATOM 1506 O O . LYS A 1 188 ? 33.365 0.570 -40.102 1.00 98.62 188 LYS A O 1
ATOM 1511 N N . GLU A 1 189 ? 31.793 1.991 -39.353 1.00 98.62 189 GLU A N 1
ATOM 1512 C CA . GLU A 1 189 ? 31.386 2.435 -40.687 1.00 98.62 189 GLU A CA 1
ATOM 1513 C C . GLU A 1 189 ? 32.422 3.379 -41.305 1.00 98.62 189 GLU A C 1
ATOM 1515 O O . GLU A 1 189 ? 32.840 3.152 -42.437 1.00 98.62 189 GLU A O 1
ATOM 1520 N N . GLN A 1 190 ? 32.951 4.332 -40.532 1.00 98.44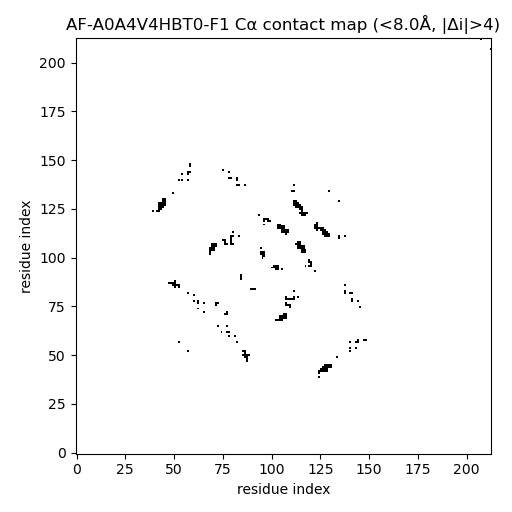 190 GLN A N 1
ATOM 1521 C CA . GLN A 1 190 ? 34.050 5.199 -40.975 1.00 98.44 190 GLN A CA 1
ATOM 1522 C C . GLN A 1 190 ? 35.275 4.390 -41.416 1.00 98.44 190 GLN A C 1
ATOM 1524 O O . GLN A 1 190 ? 35.884 4.681 -42.445 1.00 98.44 190 GLN A O 1
ATOM 1529 N N . LEU A 1 191 ? 35.615 3.326 -40.682 1.00 98.62 191 LEU A N 1
ATOM 1530 C CA . LEU A 1 191 ? 36.706 2.431 -41.059 1.00 98.62 191 LEU A CA 1
ATOM 1531 C C . LEU A 1 191 ? 36.433 1.714 -42.391 1.00 98.62 191 LEU A C 1
ATOM 1533 O O . LEU A 1 191 ? 37.348 1.543 -43.195 1.00 98.62 191 LEU A O 1
ATOM 1537 N N . ARG A 1 192 ? 35.188 1.294 -42.647 1.00 98.69 192 ARG A N 1
ATOM 1538 C CA . ARG A 1 192 ? 34.810 0.663 -43.922 1.00 98.69 192 ARG A CA 1
ATOM 1539 C C . ARG A 1 192 ? 34.894 1.640 -45.082 1.00 98.69 192 ARG A C 1
ATOM 1541 O O . ARG A 1 192 ? 35.427 1.267 -46.124 1.00 98.69 192 ARG A O 1
ATOM 1548 N N . GLU A 1 193 ? 34.395 2.858 -44.907 1.00 98.50 193 GLU A N 1
ATOM 1549 C CA . GLU A 1 193 ? 34.487 3.917 -45.915 1.00 98.50 193 GLU A CA 1
ATOM 1550 C C . GLU A 1 193 ? 35.953 4.240 -46.232 1.00 98.50 193 GLU A C 1
ATOM 1552 O O . GLU A 1 193 ? 36.332 4.284 -47.403 1.00 98.50 193 GLU A O 1
ATOM 1557 N N . ALA A 1 194 ? 36.806 4.357 -45.208 1.00 98.38 194 ALA A N 1
ATOM 1558 C CA . ALA A 1 194 ? 38.242 4.571 -45.380 1.00 98.38 194 ALA A CA 1
ATOM 1559 C C . ALA A 1 194 ? 38.913 3.422 -46.157 1.00 98.38 194 ALA A C 1
ATOM 1561 O O . ALA A 1 194 ? 39.646 3.664 -47.114 1.00 98.38 194 ALA A O 1
ATOM 1562 N N . GLN A 1 195 ? 38.608 2.166 -45.810 1.00 98.38 195 GLN A N 1
ATOM 1563 C CA . GLN A 1 195 ? 39.116 0.992 -46.533 1.00 98.38 195 GLN A CA 1
ATOM 1564 C C . GLN A 1 195 ? 38.625 0.933 -47.986 1.00 98.38 195 GLN A C 1
ATOM 1566 O O . GLN A 1 195 ? 39.350 0.477 -48.871 1.00 98.38 195 GLN A O 1
ATOM 1571 N N . GLN A 1 196 ? 37.386 1.351 -48.257 1.00 98.31 196 GLN A N 1
ATOM 1572 C CA . GLN A 1 196 ? 36.861 1.427 -49.621 1.00 98.31 196 GLN A CA 1
ATOM 1573 C C . GLN A 1 196 ? 37.565 2.517 -50.432 1.00 98.31 196 GLN A C 1
ATOM 1575 O O . GLN A 1 196 ? 37.941 2.257 -51.574 1.00 98.31 196 GLN A O 1
ATOM 1580 N N . ALA A 1 197 ? 37.781 3.696 -49.844 1.00 98.44 197 ALA A N 1
ATOM 1581 C CA . ALA A 1 197 ? 38.509 4.789 -50.481 1.00 98.44 197 ALA A CA 1
ATOM 1582 C C . ALA A 1 197 ? 39.937 4.366 -50.861 1.00 98.44 197 ALA A C 1
ATOM 1584 O O . ALA A 1 197 ? 40.341 4.557 -52.007 1.00 98.44 197 ALA A O 1
ATOM 1585 N N . GLU A 1 198 ? 40.648 3.693 -49.951 1.00 98.38 198 GLU A N 1
ATOM 1586 C CA . GLU A 1 198 ? 41.994 3.165 -50.205 1.00 98.38 198 GLU A CA 1
ATOM 1587 C C . GLU A 1 198 ? 42.011 2.160 -51.372 1.00 98.38 198 GLU A C 1
ATOM 1589 O O . GLU A 1 198 ? 42.873 2.221 -52.248 1.00 98.38 198 GLU A O 1
ATOM 1594 N N . ARG A 1 199 ? 41.024 1.255 -51.447 1.00 98.50 199 ARG A N 1
ATOM 1595 C CA . ARG A 1 199 ? 40.911 0.308 -52.572 1.00 98.50 199 ARG A CA 1
ATOM 1596 C C . ARG A 1 199 ? 40.669 1.008 -53.904 1.00 98.50 199 ARG A C 1
ATOM 1598 O O . ARG A 1 199 ? 41.245 0.606 -54.911 1.00 98.50 199 ARG A O 1
ATOM 1605 N N . VAL A 1 200 ? 39.803 2.023 -53.929 1.00 98.38 200 VAL A N 1
ATOM 1606 C CA . VAL A 1 200 ? 39.539 2.802 -55.147 1.00 98.38 200 VAL A CA 1
ATOM 1607 C C . VAL A 1 200 ? 40.808 3.526 -55.592 1.00 98.38 200 VAL A C 1
ATOM 1609 O O . VAL A 1 200 ? 41.140 3.481 -56.774 1.00 98.38 200 VAL A O 1
ATOM 1612 N N . GLU A 1 201 ? 41.552 4.126 -54.662 1.00 98.25 201 GLU A N 1
ATOM 1613 C CA . GLU A 1 201 ? 42.836 4.769 -54.953 1.00 98.25 201 GLU A CA 1
ATOM 1614 C C . GLU A 1 201 ? 43.845 3.782 -55.560 1.00 98.25 201 GLU A C 1
ATOM 1616 O O . GLU A 1 201 ? 44.446 4.074 -56.595 1.00 98.25 201 GLU A O 1
ATOM 1621 N N . GLN A 1 202 ? 43.976 2.581 -54.988 1.00 98.12 202 GLN A N 1
ATOM 1622 C CA . GLN A 1 202 ? 44.845 1.531 -55.529 1.00 98.12 202 GLN A CA 1
ATOM 1623 C C . GLN A 1 202 ? 44.460 1.137 -56.963 1.00 98.12 202 GLN A C 1
ATOM 1625 O O . GLN A 1 202 ? 45.333 1.081 -57.829 1.00 98.12 202 GLN A O 1
ATOM 1630 N N . ILE A 1 203 ? 43.167 0.932 -57.240 1.00 98.25 203 ILE A N 1
ATOM 1631 C CA . ILE A 1 203 ? 42.673 0.601 -58.588 1.00 98.25 203 ILE A CA 1
ATOM 1632 C C . ILE A 1 203 ? 43.010 1.718 -59.584 1.00 98.25 203 ILE A C 1
ATOM 1634 O O . ILE A 1 203 ? 43.472 1.444 -60.692 1.00 98.25 203 ILE A O 1
ATOM 1638 N N . LEU A 1 204 ? 42.807 2.982 -59.199 1.00 97.75 204 LEU A N 1
ATOM 1639 C CA . LEU A 1 204 ? 43.125 4.128 -60.054 1.00 97.75 204 LEU A CA 1
ATOM 1640 C C . LEU A 1 204 ? 44.626 4.216 -60.354 1.00 97.75 204 LEU A C 1
ATOM 1642 O O . LEU A 1 204 ? 45.007 4.477 -61.495 1.00 97.75 204 LEU A O 1
ATOM 1646 N N . LEU A 1 205 ? 45.480 3.963 -59.358 1.00 97.19 205 LEU A N 1
ATOM 1647 C CA . LEU A 1 205 ? 46.933 3.931 -59.535 1.00 97.19 205 LEU A CA 1
ATOM 1648 C C . LEU A 1 205 ? 47.379 2.792 -60.460 1.00 97.19 205 LEU A C 1
ATOM 1650 O O . LEU A 1 205 ? 48.283 2.979 -61.276 1.00 97.19 205 LEU A O 1
ATOM 1654 N N . GLU A 1 206 ? 46.775 1.610 -60.346 1.00 97.38 206 GLU A N 1
ATOM 1655 C CA . GLU A 1 206 ? 47.051 0.485 -61.243 1.00 97.38 206 GLU A CA 1
ATOM 1656 C C . GLU A 1 206 ? 46.628 0.782 -62.686 1.00 97.38 206 GLU A C 1
ATOM 1658 O O . GLU A 1 206 ? 47.398 0.528 -63.617 1.00 97.38 206 GLU A O 1
ATOM 1663 N N . GLU A 1 207 ? 45.452 1.377 -62.884 1.00 97.62 207 GLU A N 1
ATOM 1664 C CA . GLU A 1 207 ? 44.969 1.738 -64.218 1.00 97.62 207 GLU A CA 1
ATOM 1665 C C . GLU A 1 207 ? 45.813 2.863 -64.843 1.00 97.62 207 GLU A C 1
ATOM 1667 O O . GLU A 1 207 ? 46.156 2.791 -66.023 1.00 97.62 207 GLU A O 1
ATOM 1672 N N . ALA A 1 208 ? 46.254 3.854 -64.059 1.00 96.62 208 ALA A N 1
ATOM 1673 C CA . ALA A 1 208 ? 47.185 4.885 -64.529 1.00 96.62 208 ALA A CA 1
ATOM 1674 C C . ALA A 1 208 ? 48.506 4.273 -65.031 1.00 96.62 208 ALA A C 1
ATOM 1676 O O . ALA A 1 208 ? 48.932 4.547 -66.157 1.00 96.62 208 ALA A O 1
ATOM 1677 N N . LYS A 1 209 ? 49.099 3.353 -64.251 1.00 96.44 209 LYS A N 1
ATOM 1678 C CA . LYS A 1 209 ? 50.300 2.600 -64.659 1.00 96.44 209 LYS A CA 1
ATOM 1679 C C . LYS A 1 209 ? 50.068 1.819 -65.954 1.00 96.44 209 LYS A C 1
ATOM 1681 O O . LYS A 1 209 ? 50.949 1.774 -66.814 1.00 96.44 209 LYS A O 1
ATOM 1686 N N . ARG A 1 210 ? 48.891 1.204 -66.112 1.00 96.12 210 ARG A N 1
ATOM 1687 C CA . ARG A 1 210 ? 48.517 0.444 -67.315 1.00 96.12 210 ARG A CA 1
ATOM 1688 C C . ARG A 1 210 ? 48.444 1.328 -68.561 1.00 96.12 210 ARG A C 1
ATOM 1690 O O . ARG A 1 210 ? 48.863 0.894 -69.635 1.00 96.12 210 ARG A O 1
ATOM 1697 N N . LEU A 1 211 ? 47.954 2.558 -68.417 1.00 95.94 211 LEU A N 1
ATOM 1698 C CA . LEU A 1 211 ? 47.852 3.540 -69.499 1.00 95.94 211 LEU A CA 1
ATOM 1699 C C . LEU A 1 211 ? 49.193 4.200 -69.868 1.00 95.94 211 LEU A C 1
ATOM 1701 O O . LEU A 1 211 ? 49.243 4.928 -70.858 1.00 95.94 211 LEU A O 1
ATOM 1705 N N . ARG A 1 212 ? 50.284 3.913 -69.136 1.00 87.69 212 ARG A N 1
ATOM 1706 C CA . ARG A 1 212 ? 51.604 4.564 -69.281 1.00 87.69 212 ARG A CA 1
ATOM 1707 C C . ARG A 1 212 ? 51.547 6.095 -69.150 1.00 87.69 212 ARG A C 1
ATOM 1709 O O . ARG A 1 212 ? 52.330 6.790 -69.800 1.00 87.69 212 ARG A O 1
ATOM 1716 N N . LEU A 1 213 ? 50.609 6.590 -68.345 1.00 66.19 213 LEU A N 1
ATOM 1717 C CA . LEU A 1 213 ? 50.621 7.958 -67.826 1.00 66.19 213 LEU A CA 1
ATOM 1718 C C . LEU A 1 213 ? 51.617 8.039 -66.664 1.00 66.19 213 LEU A C 1
ATOM 1720 O O . LEU A 1 213 ? 52.306 9.076 -66.576 1.00 66.19 213 LEU A O 1
#

Secondary structure (DSSP, 8-state):
--------------------------------------------B--SPPPP--HHHHHT--GGG--TTBS---HHHHHHHHHHHHH-GGGGGGGB-TTT-PBPEEEEETTTEEEEE-SSSGGGG-B-BPPHHHHHHHHHHHHHHHHHHHHHHHHHHHHHHHHHHHHHHHHHHHHHHHHHHHHHHHHHHHHHHHHHHHHHHHHHHHHHHHTT-

Mean predicted aligned error: 13.58 Å